Protein AF-A0A969HU29-F1 (afdb_monomer_lite)

Foldseek 3Di:
DPPVVVVVVVVVVVVVVVVVVVVVVVPPPPPPDPPFQWAADPVQREIDTCPLDRVVLCVVQVVCQQFNAWNDYWDDDVNWTWTHGLQWMWTQCCVDPPRDIATDPVLVVVCVVVVHDADFADPVPADVQWDADPVQSEIDGPPVSVVLVVRQNCNHPNDDNHYPPPPDPPPDPDPSVVSVPSSDPDDDD

Structure (mmCIF, N/CA/C/O backbone):
data_AF-A0A969HU29-F1
#
_entry.id   AF-A0A969HU29-F1
#
loop_
_atom_site.group_PDB
_atom_site.id
_atom_site.type_symbol
_atom_site.label_atom_id
_atom_site.label_alt_id
_atom_site.label_comp_id
_atom_site.label_asym_id
_atom_site.label_entity_id
_atom_site.label_seq_id
_atom_site.pdbx_PDB_ins_code
_atom_site.Cartn_x
_atom_site.Cartn_y
_atom_site.Cartn_z
_atom_site.occupancy
_atom_site.B_iso_or_equiv
_atom_site.auth_seq_id
_atom_site.auth_comp_id
_atom_site.auth_asym_id
_atom_site.auth_atom_id
_atom_site.pdbx_PDB_model_num
ATOM 1 N N . MET A 1 1 ? 68.910 29.188 -30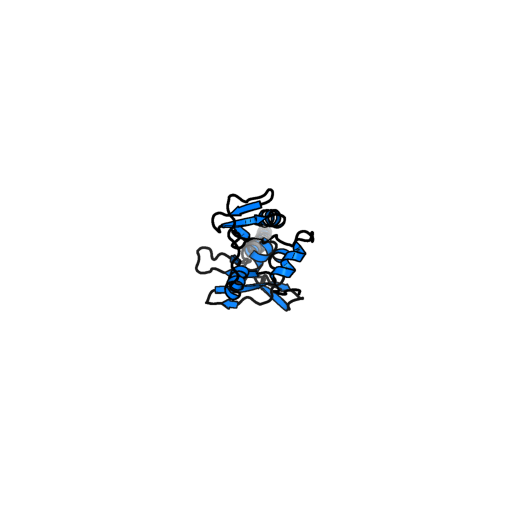.629 1.00 53.78 1 MET A N 1
ATOM 2 C CA . MET A 1 1 ? 67.520 29.557 -31.007 1.00 53.78 1 MET A CA 1
ATOM 3 C C . MET A 1 1 ? 66.578 28.361 -31.270 1.00 53.78 1 MET A C 1
ATOM 5 O O . MET A 1 1 ? 65.402 28.595 -31.505 1.00 53.78 1 MET A O 1
ATOM 9 N N . LYS A 1 2 ? 67.025 27.089 -31.192 1.00 52.81 2 LYS A N 1
ATOM 10 C CA . LYS A 1 2 ? 66.185 25.895 -31.469 1.00 52.81 2 LYS A CA 1
ATOM 11 C C . LYS A 1 2 ? 65.453 25.297 -30.248 1.00 52.81 2 LYS A C 1
ATOM 13 O O . LYS A 1 2 ? 64.395 24.705 -30.422 1.00 52.81 2 LYS A O 1
ATOM 18 N N . GLU A 1 3 ? 65.938 25.496 -29.021 1.00 54.38 3 GLU A N 1
ATOM 19 C CA . GLU A 1 3 ? 65.411 24.777 -27.841 1.00 54.38 3 GLU A CA 1
ATOM 20 C C . GLU A 1 3 ? 64.066 25.294 -27.306 1.00 54.38 3 GLU A C 1
ATOM 22 O O . GLU A 1 3 ? 63.209 24.510 -26.902 1.00 54.38 3 GLU A O 1
ATOM 27 N N . ARG A 1 4 ? 63.805 26.604 -27.397 1.00 53.41 4 ARG A N 1
ATOM 28 C CA . ARG A 1 4 ? 62.539 27.210 -26.935 1.00 53.41 4 ARG A CA 1
ATOM 29 C C . ARG A 1 4 ? 61.311 26.757 -27.744 1.00 53.41 4 ARG A C 1
ATOM 31 O O . ARG A 1 4 ? 60.190 26.821 -27.251 1.00 53.41 4 ARG A O 1
ATOM 38 N N . SER A 1 5 ? 61.521 26.275 -28.972 1.00 56.53 5 SER A N 1
ATOM 39 C CA . SER A 1 5 ? 60.465 25.759 -29.856 1.00 56.53 5 SER A CA 1
ATOM 40 C C . SER A 1 5 ? 60.017 24.345 -29.471 1.00 56.53 5 SER A C 1
ATOM 42 O O . SER A 1 5 ? 58.840 24.022 -29.613 1.00 56.53 5 SER A O 1
ATOM 44 N N . ALA A 1 6 ? 60.929 23.497 -28.988 1.00 55.97 6 ALA A N 1
ATOM 45 C CA . ALA A 1 6 ? 60.614 22.116 -28.617 1.00 55.97 6 ALA A CA 1
ATOM 46 C C . ALA A 1 6 ? 59.816 22.051 -27.304 1.00 55.97 6 ALA A C 1
ATOM 48 O O . ALA A 1 6 ? 58.789 21.378 -27.243 1.00 55.97 6 ALA A O 1
ATOM 49 N N . ALA A 1 7 ? 60.212 22.843 -26.302 1.00 55.81 7 ALA A N 1
ATOM 50 C CA . ALA A 1 7 ? 59.517 22.929 -25.016 1.00 55.81 7 ALA A CA 1
ATOM 51 C C . ALA A 1 7 ? 58.070 23.439 -25.155 1.00 55.81 7 ALA A C 1
ATOM 53 O O . ALA A 1 7 ? 57.152 22.903 -24.539 1.00 55.81 7 ALA A O 1
ATOM 54 N N . ARG A 1 8 ? 57.841 24.417 -26.042 1.00 55.50 8 ARG A N 1
ATOM 55 C CA . ARG A 1 8 ? 56.510 24.984 -26.307 1.00 55.50 8 ARG A CA 1
ATOM 56 C C . ARG A 1 8 ? 55.585 24.002 -27.040 1.00 55.50 8 ARG A C 1
ATOM 58 O O . ARG A 1 8 ? 54.385 24.008 -26.800 1.00 55.50 8 ARG A O 1
ATOM 65 N N . ARG A 1 9 ? 56.135 23.128 -27.892 1.00 55.44 9 ARG A N 1
ATOM 66 C CA . ARG A 1 9 ? 55.380 22.046 -28.554 1.00 55.44 9 ARG A CA 1
ATOM 67 C C . ARG A 1 9 ? 55.003 20.931 -27.574 1.00 55.44 9 ARG A C 1
ATOM 69 O O . ARG A 1 9 ? 53.888 20.426 -27.644 1.00 55.44 9 ARG A O 1
ATOM 76 N N . LEU A 1 10 ? 55.889 20.610 -26.628 1.00 57.19 10 LEU A N 1
ATOM 77 C CA . LEU A 1 10 ? 55.628 19.620 -25.579 1.00 57.19 10 LEU A CA 1
ATOM 78 C C . LEU A 1 10 ? 54.560 20.110 -24.580 1.00 57.19 10 LEU A C 1
ATOM 80 O O . LEU A 1 10 ? 53.644 19.368 -24.242 1.00 57.19 10 LEU A O 1
ATOM 84 N N . GLN A 1 11 ? 54.629 21.382 -24.165 1.00 58.50 11 GLN A N 1
ATOM 85 C CA . GLN A 1 11 ? 53.650 21.990 -23.253 1.00 58.50 11 GLN A CA 1
ATOM 86 C C . GLN A 1 11 ? 52.243 22.089 -23.859 1.00 58.50 11 GLN A C 1
ATOM 88 O O . GLN A 1 11 ? 51.262 21.854 -23.158 1.00 58.50 11 GLN A O 1
ATOM 93 N N . VAL A 1 12 ? 52.127 22.387 -25.159 1.00 60.06 12 VAL A N 1
ATOM 94 C CA . VAL A 1 12 ? 50.825 22.421 -25.850 1.00 60.06 12 VAL A CA 1
ATOM 95 C C . VAL A 1 12 ? 50.228 21.016 -25.977 1.00 60.06 12 VAL A C 1
ATOM 97 O O . VAL A 1 12 ? 49.032 20.853 -25.759 1.00 60.06 12 VAL A O 1
ATOM 100 N N . GLY A 1 13 ? 51.043 19.988 -26.242 1.00 58.28 13 GLY A N 1
ATOM 101 C CA . GLY A 1 13 ? 50.574 18.597 -26.280 1.00 58.28 13 GLY A CA 1
ATOM 102 C C . GLY A 1 13 ? 50.025 18.107 -24.934 1.00 58.28 13 GLY A C 1
ATOM 103 O O . GLY A 1 13 ? 48.984 17.457 -24.892 1.00 58.28 13 GLY A O 1
ATOM 104 N N . ILE A 1 14 ? 50.674 18.485 -23.828 1.00 63.41 14 ILE A N 1
ATOM 105 C CA . ILE A 1 14 ? 50.231 18.148 -22.464 1.00 63.41 14 ILE A CA 1
ATOM 106 C C . ILE A 1 14 ? 48.938 18.895 -22.096 1.00 63.41 14 ILE A C 1
ATOM 108 O O . ILE A 1 14 ? 48.029 18.294 -21.528 1.00 63.41 14 ILE A O 1
ATOM 112 N N . LEU A 1 15 ? 48.804 20.174 -22.467 1.00 62.09 15 LEU A N 1
ATOM 113 C CA . LEU A 1 15 ? 47.582 20.950 -22.212 1.00 62.09 15 LEU A CA 1
ATOM 114 C C . LEU A 1 15 ? 46.376 20.451 -23.021 1.00 62.09 15 LEU A C 1
ATOM 116 O O . LEU A 1 15 ? 45.265 20.451 -22.501 1.00 62.09 15 LEU A O 1
ATOM 120 N N . VAL A 1 16 ? 46.580 19.973 -24.253 1.00 65.88 16 VAL A N 1
ATOM 121 C CA . VAL A 1 16 ? 45.513 19.361 -25.067 1.00 65.88 16 VAL A CA 1
ATOM 122 C C . VAL A 1 16 ? 45.080 18.005 -24.499 1.00 65.88 16 VAL A C 1
ATOM 124 O O . VAL A 1 16 ? 43.886 17.712 -24.476 1.00 65.88 16 VAL A O 1
ATOM 127 N N . LEU A 1 17 ? 46.013 17.205 -23.970 1.00 61.38 17 LEU A N 1
ATOM 128 C CA . LEU A 1 17 ? 45.690 15.943 -23.293 1.00 61.38 17 LEU A CA 1
ATOM 129 C C . LEU A 1 17 ? 44.903 16.163 -21.990 1.00 61.38 17 LEU A C 1
ATOM 131 O O . LEU A 1 17 ? 43.934 15.450 -21.747 1.00 61.38 17 LEU A O 1
ATOM 135 N N . ILE A 1 18 ? 45.264 17.172 -21.189 1.00 64.56 18 ILE A N 1
ATOM 136 C CA . ILE A 1 18 ? 44.546 17.526 -19.949 1.00 64.56 18 ILE A CA 1
ATOM 137 C C . ILE A 1 18 ? 43.173 18.150 -20.255 1.00 64.56 18 ILE A C 1
ATOM 139 O O . ILE A 1 18 ? 42.190 17.846 -19.586 1.00 64.56 18 ILE A O 1
ATOM 143 N N . ALA A 1 19 ? 43.066 18.990 -21.288 1.00 61.66 19 ALA A N 1
ATOM 144 C CA . ALA A 1 19 ? 41.780 19.544 -21.709 1.00 61.66 19 ALA A CA 1
ATOM 145 C C . ALA A 1 19 ? 40.836 18.457 -22.253 1.00 61.66 19 ALA A C 1
ATOM 147 O O . ALA A 1 19 ? 39.641 18.508 -21.982 1.00 61.66 19 ALA A O 1
ATOM 148 N N . GLY A 1 20 ? 41.361 17.450 -22.962 1.00 60.09 20 GLY A N 1
ATOM 149 C CA . GLY A 1 20 ? 40.584 16.310 -23.457 1.00 60.09 20 GLY A CA 1
ATOM 150 C C . GLY A 1 20 ? 40.046 15.397 -22.350 1.00 60.09 20 GLY A C 1
ATOM 151 O O . GLY A 1 20 ? 38.913 14.930 -22.448 1.00 60.09 20 GLY A O 1
ATOM 152 N N . THR A 1 21 ? 40.800 15.185 -21.266 1.00 63.41 21 THR A N 1
ATOM 153 C CA . THR A 1 21 ? 40.332 14.395 -20.112 1.00 63.41 21 THR A CA 1
ATOM 154 C C . THR A 1 21 ? 39.349 15.168 -19.230 1.00 63.41 21 THR A C 1
ATOM 156 O O . THR A 1 21 ? 38.394 14.575 -18.732 1.00 63.41 21 THR A O 1
ATOM 159 N N . LEU A 1 22 ? 39.512 16.490 -19.095 1.00 59.38 22 LEU A N 1
ATOM 160 C CA . LEU A 1 22 ? 38.563 17.351 -18.377 1.00 59.38 22 LEU A CA 1
ATOM 161 C C . LEU A 1 22 ? 37.254 17.580 -19.157 1.00 59.38 22 LEU A C 1
ATOM 163 O O . LEU A 1 22 ? 36.194 17.644 -18.539 1.00 59.38 22 LEU A O 1
ATOM 167 N N . LEU A 1 23 ? 37.288 17.634 -20.498 1.00 57.38 23 LEU A N 1
ATOM 168 C CA . LEU A 1 23 ? 36.068 17.657 -21.322 1.00 57.38 23 LEU A CA 1
ATOM 169 C C . LEU A 1 23 ? 35.371 16.290 -21.366 1.00 57.38 23 LEU A C 1
ATOM 171 O O . LEU A 1 23 ? 34.147 16.231 -21.319 1.00 57.38 23 LEU A O 1
ATOM 175 N N . GLY A 1 24 ? 36.130 15.190 -21.439 1.00 55.19 24 GLY A N 1
ATOM 176 C CA . GLY A 1 24 ? 35.580 13.831 -21.482 1.00 55.19 24 GLY A CA 1
ATOM 177 C C . GLY A 1 24 ? 34.826 13.433 -20.208 1.00 55.19 24 GLY A C 1
ATOM 178 O O . GLY A 1 24 ? 33.847 12.698 -20.287 1.00 55.19 24 GLY A O 1
ATOM 179 N N . TRP A 1 25 ? 35.214 13.978 -19.049 1.00 57.88 25 TRP A N 1
ATOM 180 C CA . TRP A 1 25 ? 34.500 13.783 -17.779 1.00 57.88 25 TRP A CA 1
ATOM 181 C C . TRP A 1 25 ? 33.191 14.592 -17.693 1.00 57.88 25 TRP A C 1
ATOM 183 O O . TRP A 1 25 ? 32.293 14.236 -16.934 1.00 57.88 25 TRP A O 1
ATOM 193 N N . TRP A 1 26 ? 33.038 15.653 -18.493 1.00 60.16 26 TRP A N 1
ATOM 194 C CA . TRP A 1 26 ? 31.813 16.466 -18.536 1.00 60.16 26 TRP A CA 1
ATOM 195 C C . TRP A 1 26 ? 30.772 15.933 -19.539 1.00 60.16 26 TRP A C 1
ATOM 197 O O . TRP A 1 26 ? 29.608 16.324 -19.493 1.00 60.16 26 TRP A O 1
ATOM 207 N N . ILE A 1 27 ? 31.168 15.002 -20.416 1.00 60.53 27 ILE A N 1
ATOM 208 C CA . ILE A 1 27 ? 30.298 14.341 -21.403 1.00 60.53 27 ILE A CA 1
ATOM 209 C C . ILE A 1 27 ? 30.231 12.832 -21.118 1.00 60.53 27 ILE A C 1
ATOM 211 O O . ILE A 1 27 ? 30.168 12.012 -22.030 1.00 60.53 27 ILE A O 1
ATOM 215 N N . ILE A 1 28 ? 30.226 12.432 -19.844 1.00 61.53 28 ILE A N 1
ATOM 216 C CA . ILE A 1 28 ? 29.493 11.220 -19.476 1.00 61.53 28 ILE A CA 1
ATOM 217 C C . ILE A 1 28 ? 28.044 11.689 -19.361 1.00 61.53 28 ILE A C 1
ATOM 219 O O . ILE A 1 28 ? 27.696 12.269 -18.333 1.00 61.53 28 ILE A O 1
ATOM 223 N N . PRO A 1 29 ? 27.178 11.540 -20.379 1.00 61.56 29 PRO A N 1
ATOM 224 C CA . PRO A 1 29 ? 25.757 11.665 -20.128 1.00 61.56 29 PRO A CA 1
ATOM 225 C C . PRO A 1 29 ? 25.417 10.716 -18.982 1.00 61.56 29 PRO A C 1
ATOM 227 O O . PRO A 1 29 ? 25.721 9.525 -19.039 1.00 61.56 29 PRO A O 1
ATOM 230 N N . HIS A 1 30 ? 24.803 11.240 -17.929 1.00 59.66 30 HIS A N 1
ATOM 231 C CA . HIS A 1 30 ? 24.425 10.481 -16.738 1.00 59.66 30 HIS A CA 1
ATOM 232 C C . HIS A 1 30 ? 23.210 9.578 -17.037 1.00 59.66 30 HIS A C 1
ATOM 234 O O . HIS A 1 30 ? 22.344 9.381 -16.197 1.00 59.66 30 HIS A O 1
ATOM 240 N N . TYR A 1 31 ? 23.109 9.060 -18.264 1.00 60.94 31 TYR A N 1
ATOM 241 C CA . TYR A 1 31 ? 22.034 8.186 -18.721 1.00 60.94 31 TYR A CA 1
ATOM 242 C C . TYR A 1 31 ? 22.381 6.701 -18.536 1.00 60.94 31 TYR A C 1
ATOM 244 O O . TYR A 1 31 ? 21.649 5.833 -19.005 1.00 60.94 31 TYR A O 1
ATOM 252 N N . LEU A 1 32 ? 23.487 6.377 -17.860 1.00 54.25 32 LEU A N 1
ATOM 253 C CA . LEU A 1 32 ? 23.864 4.996 -17.576 1.00 54.25 32 LEU A CA 1
ATOM 254 C C . LEU A 1 32 ? 23.133 4.489 -16.332 1.00 54.25 32 LEU A C 1
ATOM 256 O O . LEU A 1 32 ? 23.665 4.501 -15.227 1.00 54.25 32 LEU A O 1
ATOM 260 N N . GLY A 1 33 ? 21.912 4.012 -16.573 1.00 48.50 33 GLY A N 1
ATOM 261 C CA . GLY A 1 33 ? 21.212 3.082 -15.699 1.00 48.50 33 GLY A CA 1
ATOM 262 C C . GLY A 1 33 ? 19.887 3.609 -15.175 1.00 48.50 33 GLY A C 1
ATOM 263 O O . GLY A 1 33 ? 19.785 3.964 -14.007 1.00 48.50 33 GLY A O 1
ATOM 264 N N . ALA A 1 34 ? 18.822 3.486 -15.974 1.00 51.41 34 ALA A N 1
ATOM 265 C CA . ALA A 1 34 ? 17.574 2.997 -15.397 1.00 51.41 34 ALA A CA 1
ATOM 266 C C . ALA A 1 34 ? 17.860 1.563 -14.924 1.00 51.41 34 ALA A C 1
ATOM 268 O O . ALA A 1 34 ? 17.592 0.589 -15.624 1.00 51.41 34 ALA A O 1
ATOM 269 N N . GLN A 1 35 ? 18.552 1.434 -13.791 1.00 52.50 35 GLN A N 1
ATOM 270 C CA . GLN A 1 35 ? 18.633 0.174 -13.084 1.00 52.50 35 GLN A CA 1
ATOM 271 C C . GLN A 1 35 ? 17.182 -0.130 -12.756 1.00 52.50 35 GLN A C 1
ATOM 273 O O . GLN A 1 35 ? 16.570 0.627 -12.005 1.00 52.50 35 GLN A O 1
ATOM 278 N N . ALA A 1 36 ? 16.603 -1.120 -13.442 1.00 59.16 36 ALA A N 1
ATOM 279 C CA . ALA A 1 36 ? 15.234 -1.527 -13.197 1.00 59.16 36 ALA A CA 1
ATOM 280 C C . ALA A 1 36 ? 15.147 -1.792 -11.695 1.00 59.16 36 ALA A C 1
ATOM 282 O O . ALA A 1 36 ? 15.774 -2.724 -11.185 1.00 59.16 36 ALA A O 1
ATOM 283 N N . ASP A 1 37 ? 14.490 -0.884 -10.980 1.00 85.88 37 ASP A N 1
ATOM 284 C CA . ASP A 1 37 ? 14.357 -0.988 -9.544 1.00 85.88 37 ASP A CA 1
ATOM 285 C C . ASP A 1 37 ? 13.317 -2.085 -9.348 1.00 85.88 37 ASP A C 1
ATOM 287 O O . ASP A 1 37 ? 12.124 -1.877 -9.577 1.00 85.88 37 ASP A O 1
ATOM 291 N N . VAL A 1 38 ? 13.817 -3.295 -9.096 1.00 91.06 38 VAL A N 1
ATOM 292 C CA . VAL A 1 38 ? 13.051 -4.533 -8.995 1.00 91.06 38 VAL A CA 1
ATOM 293 C C . VAL A 1 38 ? 13.322 -5.131 -7.626 1.00 91.06 38 VAL A C 1
ATOM 295 O O . VAL A 1 38 ? 14.473 -5.298 -7.219 1.00 91.06 38 VAL A O 1
ATOM 298 N N . HIS A 1 39 ? 12.258 -5.491 -6.922 1.00 94.94 39 HIS A N 1
ATOM 299 C CA . HIS A 1 39 ? 12.325 -6.212 -5.661 1.00 94.94 39 HIS A CA 1
ATOM 300 C C . HIS A 1 39 ? 11.585 -7.542 -5.799 1.00 94.94 39 HIS A C 1
ATOM 302 O O . HIS A 1 39 ? 10.372 -7.557 -5.990 1.00 94.94 39 HIS A O 1
ATOM 308 N N . TYR A 1 40 ? 12.324 -8.652 -5.768 1.00 95.38 40 TYR A N 1
ATOM 309 C CA . TYR A 1 40 ? 11.786 -10.002 -5.939 1.00 95.38 40 TYR A CA 1
ATOM 310 C C . TYR A 1 40 ? 11.492 -10.652 -4.586 1.00 95.38 40 TYR A C 1
ATOM 312 O O . TYR A 1 40 ? 12.364 -10.682 -3.718 1.00 95.38 40 TYR A O 1
ATOM 320 N N . HIS A 1 41 ? 10.305 -11.238 -4.445 1.00 95.38 41 HIS A N 1
ATOM 321 C CA . H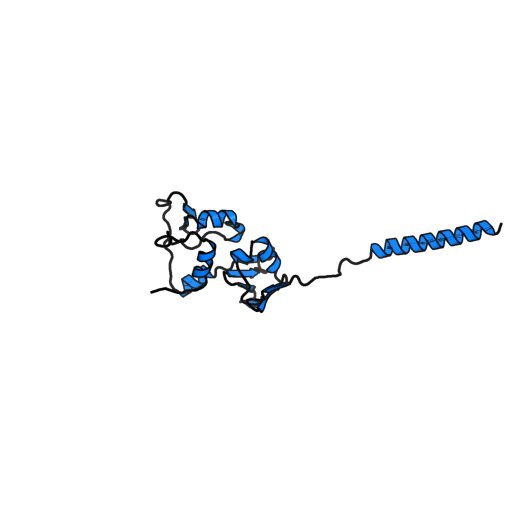IS A 1 41 ? 9.918 -12.031 -3.283 1.00 95.38 41 HIS A CA 1
ATOM 322 C C . HIS A 1 41 ? 9.940 -13.516 -3.632 1.00 95.38 41 HIS A C 1
ATOM 324 O O . HIS A 1 41 ? 9.150 -14.001 -4.440 1.00 95.38 41 HIS A O 1
ATOM 330 N N . GLN A 1 42 ? 10.842 -14.259 -2.987 1.00 94.00 42 GLN A N 1
ATOM 331 C CA . GLN A 1 42 ? 11.004 -15.690 -3.251 1.00 94.00 42 GLN A CA 1
ATOM 332 C C . GLN A 1 42 ? 9.780 -16.516 -2.842 1.00 94.00 42 GLN A C 1
ATOM 334 O O . GLN A 1 42 ? 9.473 -17.493 -3.514 1.00 94.00 42 GLN A O 1
ATOM 339 N N . GLU A 1 43 ? 9.088 -16.121 -1.770 1.00 91.94 43 GLU A N 1
ATOM 340 C CA . GLU A 1 43 ? 7.933 -16.849 -1.231 1.00 91.94 43 GLU A CA 1
ATOM 341 C C . GLU A 1 43 ? 6.767 -16.911 -2.223 1.00 91.94 43 GLU A C 1
ATOM 343 O O . GLU A 1 43 ? 6.145 -17.958 -2.387 1.00 91.94 43 GLU A O 1
ATOM 348 N N . THR A 1 44 ? 6.492 -15.804 -2.913 1.00 95.75 44 THR A N 1
ATOM 349 C CA . THR A 1 44 ? 5.366 -15.700 -3.847 1.00 95.75 44 THR A CA 1
ATOM 350 C C . THR A 1 44 ? 5.786 -15.846 -5.308 1.00 95.75 44 THR A C 1
ATOM 352 O O . THR A 1 44 ? 4.937 -16.014 -6.176 1.00 95.75 44 THR A O 1
ATOM 355 N N . GLY A 1 45 ? 7.088 -15.772 -5.604 1.00 95.44 45 GLY A N 1
ATOM 356 C CA . GLY A 1 45 ? 7.611 -15.786 -6.971 1.00 95.44 45 GLY A CA 1
ATOM 357 C C . GLY A 1 45 ? 7.316 -14.509 -7.764 1.00 95.44 45 GLY A C 1
ATOM 358 O O . GLY A 1 45 ? 7.548 -14.461 -8.973 1.00 95.44 45 GLY A O 1
ATOM 359 N N . HIS A 1 46 ? 6.802 -13.472 -7.101 1.00 97.50 46 HIS A N 1
ATOM 360 C CA . HIS A 1 46 ? 6.453 -12.198 -7.713 1.00 97.50 46 HIS A CA 1
ATOM 361 C C . HIS A 1 46 ? 7.470 -11.114 -7.379 1.00 97.50 46 HIS A C 1
ATOM 363 O O . HIS A 1 46 ? 8.325 -11.250 -6.504 1.00 97.50 46 HIS A O 1
ATOM 369 N N . TYR A 1 47 ? 7.383 -10.013 -8.114 1.00 96.38 47 TYR A N 1
ATOM 370 C CA . TYR A 1 47 ? 8.280 -8.884 -7.968 1.00 96.38 47 TYR A CA 1
ATOM 371 C C . TYR A 1 47 ? 7.513 -7.568 -7.993 1.00 96.38 47 TYR A C 1
ATOM 373 O O . TYR A 1 47 ? 6.436 -7.460 -8.578 1.00 96.38 47 TYR A O 1
ATOM 381 N N . ILE A 1 48 ? 8.102 -6.558 -7.370 1.00 97.50 48 ILE A N 1
ATOM 382 C CA . ILE A 1 48 ? 7.635 -5.177 -7.389 1.00 97.50 48 ILE A CA 1
ATOM 383 C C . ILE A 1 48 ? 8.620 -4.392 -8.250 1.00 97.50 48 ILE A C 1
ATOM 385 O O . ILE A 1 48 ? 9.828 -4.488 -8.028 1.00 97.50 48 ILE A O 1
ATOM 389 N N . THR A 1 49 ? 8.128 -3.627 -9.222 1.00 96.00 49 THR A N 1
ATOM 390 C CA . THR A 1 49 ? 8.956 -2.695 -10.002 1.00 96.00 49 THR A CA 1
ATOM 391 C C . THR A 1 49 ? 8.555 -1.259 -9.726 1.00 96.00 49 THR A C 1
ATOM 393 O O . THR A 1 49 ? 7.492 -0.977 -9.162 1.00 96.00 49 THR A O 1
ATOM 396 N N . ASN A 1 50 ? 9.408 -0.327 -10.137 1.00 94.12 50 ASN A N 1
ATOM 397 C CA . ASN A 1 50 ? 9.079 1.089 -10.088 1.00 94.12 50 ASN A CA 1
ATOM 398 C C . ASN A 1 50 ? 8.460 1.637 -11.386 1.00 94.12 50 ASN A C 1
ATOM 400 O O . ASN A 1 50 ? 8.347 2.851 -11.513 1.00 94.12 50 ASN A O 1
ATOM 404 N N . ASP A 1 51 ? 8.017 0.781 -12.319 1.00 92.06 51 ASP A N 1
ATOM 405 C CA . ASP A 1 51 ? 7.436 1.213 -13.608 1.00 92.06 51 ASP A CA 1
ATOM 406 C C . ASP A 1 51 ? 6.214 2.128 -13.421 1.00 92.06 51 ASP A C 1
ATOM 408 O O . ASP A 1 51 ? 6.000 3.062 -14.191 1.00 92.06 51 ASP A O 1
ATOM 412 N N . PHE A 1 52 ? 5.445 1.886 -12.355 1.00 92.44 52 PHE A N 1
ATOM 413 C CA . PHE A 1 52 ? 4.291 2.694 -11.957 1.00 92.44 52 PHE A CA 1
ATOM 414 C C . PHE A 1 52 ? 4.502 3.454 -10.641 1.00 92.44 52 PHE A C 1
ATOM 416 O O . PHE A 1 52 ? 3.566 4.067 -10.156 1.00 92.44 52 PHE A O 1
ATOM 423 N N . GLY A 1 53 ? 5.695 3.413 -10.035 1.00 92.81 53 GLY A N 1
ATOM 424 C CA . GLY A 1 53 ? 5.951 4.009 -8.713 1.00 92.81 53 GLY A CA 1
ATOM 425 C C . GLY A 1 53 ? 5.664 3.096 -7.508 1.00 92.81 53 GLY A C 1
ATOM 426 O O . GLY A 1 53 ? 5.849 3.515 -6.364 1.00 92.81 53 GLY A O 1
ATOM 427 N N . PHE A 1 54 ? 5.232 1.848 -7.731 1.00 95.88 54 PHE A N 1
ATOM 428 C CA . PHE A 1 54 ? 4.850 0.924 -6.653 1.00 95.88 54 PHE A CA 1
ATOM 429 C C . PHE A 1 54 ? 6.010 0.541 -5.740 1.00 95.88 54 PHE A C 1
ATOM 431 O O . PHE A 1 54 ? 5.838 0.540 -4.524 1.00 95.88 54 PHE A O 1
ATOM 438 N N . LEU A 1 55 ? 7.196 0.262 -6.287 1.00 95.94 55 LEU A N 1
ATOM 439 C CA . LEU A 1 55 ? 8.345 -0.086 -5.454 1.00 95.94 55 LEU A CA 1
ATOM 440 C C . LEU A 1 55 ? 8.788 1.073 -4.553 1.00 95.94 55 LEU A C 1
ATOM 442 O O . LEU A 1 55 ? 9.076 0.854 -3.375 1.00 95.94 55 LEU A O 1
ATOM 446 N N . ALA A 1 56 ? 8.809 2.304 -5.072 1.00 93.69 56 ALA A N 1
ATOM 447 C CA . ALA A 1 56 ? 9.108 3.482 -4.264 1.00 93.69 56 ALA A CA 1
ATOM 448 C C . ALA A 1 56 ? 8.071 3.669 -3.146 1.00 93.69 56 ALA A C 1
ATOM 450 O O . ALA A 1 56 ? 8.451 3.835 -1.986 1.00 93.69 56 ALA A O 1
ATOM 451 N N . TYR A 1 57 ? 6.777 3.561 -3.473 1.00 92.94 57 TYR A N 1
ATOM 452 C CA . TYR A 1 57 ? 5.700 3.653 -2.487 1.00 92.94 57 TYR A CA 1
ATOM 453 C C . TYR A 1 57 ? 5.832 2.581 -1.401 1.00 92.94 57 TYR A C 1
ATOM 455 O O . TYR A 1 57 ? 5.816 2.899 -0.213 1.00 92.94 57 TYR A O 1
ATOM 463 N N . TRP A 1 58 ? 6.009 1.320 -1.799 1.00 93.69 58 TRP A N 1
ATOM 464 C CA . TRP A 1 58 ? 6.134 0.185 -0.887 1.00 93.69 58 TRP A CA 1
ATOM 465 C C . TRP A 1 58 ? 7.315 0.370 0.076 1.00 93.69 58 TRP A C 1
ATOM 467 O O . TRP A 1 58 ? 7.162 0.196 1.283 1.00 93.69 58 TRP A O 1
ATOM 477 N N . ARG A 1 59 ? 8.476 0.823 -0.419 1.00 93.19 59 ARG A N 1
ATOM 478 C CA . ARG A 1 59 ? 9.650 1.101 0.430 1.00 93.19 59 ARG A CA 1
ATOM 479 C C . ARG A 1 59 ? 9.430 2.271 1.386 1.00 93.19 59 ARG A C 1
ATOM 481 O O . ARG A 1 59 ? 9.897 2.218 2.519 1.00 93.19 59 ARG A O 1
ATOM 488 N N . GLN A 1 60 ? 8.742 3.320 0.941 1.00 90.00 60 GLN A N 1
ATOM 489 C CA . GLN A 1 60 ? 8.501 4.518 1.747 1.00 90.00 60 GLN A CA 1
ATOM 490 C C . GLN A 1 60 ? 7.484 4.286 2.880 1.00 90.00 60 GLN A C 1
ATOM 492 O O . GLN A 1 60 ? 7.550 4.970 3.899 1.00 90.00 60 GLN A O 1
ATOM 497 N N . HIS A 1 61 ? 6.570 3.322 2.726 1.00 83.94 61 HIS A N 1
ATOM 498 C CA . HIS A 1 61 ? 5.424 3.120 3.623 1.00 83.94 61 HIS A CA 1
ATOM 499 C C . HIS A 1 61 ? 5.465 1.789 4.396 1.00 83.94 61 HIS A C 1
ATOM 501 O O . HIS A 1 61 ? 4.418 1.197 4.671 1.00 83.94 61 HIS A O 1
ATOM 507 N N . ASN A 1 62 ? 6.664 1.309 4.754 1.00 85.69 62 ASN A N 1
ATOM 508 C CA . ASN A 1 62 ? 6.862 0.046 5.486 1.00 85.69 62 ASN A CA 1
ATOM 509 C C . ASN A 1 62 ? 6.125 -1.141 4.833 1.00 85.69 62 ASN A C 1
ATOM 511 O O . ASN A 1 62 ? 5.463 -1.926 5.513 1.00 85.69 62 ASN A O 1
ATOM 515 N N . GLY A 1 63 ? 6.201 -1.240 3.503 1.00 88.56 63 GLY A N 1
ATOM 516 C CA . GLY A 1 63 ? 5.393 -2.149 2.690 1.00 88.56 63 GLY A CA 1
ATOM 517 C C . GLY A 1 63 ? 5.493 -3.618 3.092 1.00 88.56 63 GLY A C 1
ATOM 518 O O . GLY A 1 63 ? 4.497 -4.328 3.016 1.00 88.56 63 GLY A O 1
ATOM 519 N N . GLU A 1 64 ? 6.640 -4.068 3.601 1.00 89.31 64 GLU A N 1
ATOM 520 C CA . GLU A 1 64 ? 6.805 -5.433 4.117 1.00 89.31 64 GLU A CA 1
ATOM 521 C C . GLU A 1 64 ? 5.827 -5.727 5.263 1.00 89.31 64 GLU A C 1
ATOM 523 O O . GLU A 1 64 ? 5.215 -6.789 5.314 1.00 89.31 64 GLU A O 1
ATOM 528 N N . GLN A 1 65 ? 5.645 -4.772 6.179 1.00 82.75 65 GLN A N 1
ATOM 529 C CA . GLN A 1 65 ? 4.749 -4.934 7.322 1.00 82.75 65 GLN A CA 1
ATOM 530 C C . GLN A 1 65 ? 3.301 -4.559 6.997 1.00 82.75 65 GLN A C 1
ATOM 532 O O . GLN A 1 65 ? 2.388 -5.148 7.571 1.00 82.75 65 GLN A O 1
ATOM 537 N N . SER A 1 66 ? 3.084 -3.562 6.134 1.00 78.12 66 SER A N 1
ATOM 538 C CA . SER A 1 66 ? 1.751 -3.009 5.862 1.00 78.12 66 SER A CA 1
ATOM 539 C C . SER A 1 66 ? 1.021 -3.712 4.715 1.00 78.12 66 SER A C 1
ATOM 541 O O . SER A 1 66 ? -0.187 -3.913 4.800 1.00 78.12 66 SER A O 1
ATOM 543 N N . LEU A 1 67 ? 1.738 -4.113 3.662 1.00 88.69 67 LEU A N 1
ATOM 544 C CA . LEU A 1 67 ? 1.187 -4.750 2.459 1.00 88.69 67 LEU A CA 1
ATOM 545 C C . LEU A 1 67 ? 1.597 -6.219 2.323 1.00 88.69 67 LEU A C 1
ATOM 547 O O . LEU A 1 67 ? 0.845 -7.008 1.750 1.00 88.69 67 LEU A O 1
ATOM 551 N N . GLY A 1 68 ? 2.756 -6.588 2.868 1.00 91.69 68 GLY A N 1
ATOM 552 C CA . GLY A 1 68 ? 3.351 -7.908 2.705 1.00 91.69 68 GLY A CA 1
ATOM 553 C C . GLY A 1 68 ? 3.958 -8.109 1.317 1.00 91.69 68 GLY A C 1
ATOM 554 O O . GLY A 1 68 ? 4.228 -7.155 0.576 1.00 91.69 68 GLY A O 1
ATOM 555 N N . ALA A 1 69 ? 4.170 -9.377 0.967 1.00 95.56 69 ALA A N 1
ATOM 556 C CA . ALA A 1 69 ? 4.720 -9.760 -0.326 1.00 95.56 69 ALA A CA 1
ATOM 557 C C . ALA A 1 69 ? 3.707 -9.518 -1.470 1.00 95.56 69 ALA A C 1
ATOM 559 O O . ALA A 1 69 ? 2.495 -9.659 -1.269 1.00 95.56 69 ALA A O 1
ATOM 560 N N . PRO A 1 70 ? 4.169 -9.195 -2.693 1.00 97.62 70 PRO A N 1
ATOM 561 C CA . PRO A 1 70 ? 3.318 -9.143 -3.873 1.00 97.62 70 PRO A CA 1
ATOM 562 C C . PRO A 1 70 ? 2.768 -10.538 -4.178 1.00 97.62 70 PRO A C 1
ATOM 564 O O . PRO A 1 70 ? 3.511 -11.518 -4.159 1.00 97.62 70 PRO A O 1
ATOM 567 N N . VAL A 1 71 ? 1.480 -10.630 -4.500 1.00 97.06 71 VAL A N 1
ATOM 568 C CA . VAL A 1 71 ? 0.821 -11.881 -4.932 1.00 97.06 71 VAL A CA 1
ATOM 569 C C . VAL A 1 71 ? 0.472 -11.872 -6.420 1.00 97.06 71 VAL A C 1
ATOM 571 O O . VAL A 1 71 ? -0.002 -12.866 -6.958 1.00 97.06 71 VAL A O 1
ATOM 574 N N . THR A 1 72 ? 0.724 -10.752 -7.098 1.00 97.50 72 THR A N 1
ATOM 575 C CA . THR A 1 72 ? 0.664 -10.623 -8.555 1.00 97.50 72 THR A CA 1
ATOM 576 C C . THR A 1 72 ? 1.858 -9.811 -9.053 1.00 97.50 72 THR A C 1
ATOM 578 O O . THR A 1 72 ? 2.509 -9.106 -8.281 1.00 97.50 72 THR A O 1
ATOM 581 N N . GLY A 1 73 ? 2.127 -9.843 -10.361 1.00 96.38 73 GLY A N 1
ATOM 582 C CA . GLY A 1 73 ? 2.821 -8.728 -11.018 1.00 96.38 73 GLY A CA 1
ATOM 583 C C . GLY A 1 73 ? 1.900 -7.505 -11.142 1.00 96.38 73 GLY A C 1
ATOM 584 O O . GLY A 1 73 ? 0.698 -7.612 -10.885 1.00 96.38 73 GLY A O 1
ATOM 585 N N . ALA A 1 74 ? 2.441 -6.354 -11.544 1.00 96.62 74 ALA A N 1
ATOM 586 C CA . ALA A 1 74 ? 1.620 -5.197 -11.900 1.00 96.62 74 ALA A CA 1
ATOM 587 C C . ALA A 1 74 ? 0.905 -5.425 -13.246 1.00 96.62 74 ALA A C 1
ATOM 589 O O . ALA A 1 74 ? 1.520 -5.895 -14.205 1.00 96.62 74 ALA A O 1
ATOM 590 N N . PHE A 1 75 ? -0.384 -5.087 -13.330 1.00 96.56 75 PHE A N 1
ATOM 591 C CA . PHE A 1 75 ? -1.192 -5.200 -14.550 1.00 96.56 75 PHE A CA 1
ATOM 592 C C . PHE A 1 75 ? -2.238 -4.082 -14.638 1.00 96.56 75 PHE A C 1
ATOM 594 O O . PHE A 1 75 ? -2.413 -3.311 -13.701 1.00 96.56 75 PHE A O 1
ATOM 601 N N . LEU A 1 76 ? -2.915 -3.958 -15.783 1.00 96.00 76 LEU A N 1
ATOM 602 C CA . LEU A 1 76 ? -3.979 -2.971 -15.973 1.00 96.00 76 LEU A CA 1
ATOM 603 C C . LEU A 1 76 ? -5.343 -3.562 -15.612 1.00 96.00 76 LEU A C 1
ATOM 605 O O . LEU A 1 76 ? -5.779 -4.535 -16.224 1.00 96.00 76 LEU A O 1
ATOM 609 N N . GLU A 1 77 ? -6.054 -2.907 -14.702 1.00 92.50 77 GLU A N 1
ATOM 610 C CA . GLU A 1 77 ? -7.447 -3.182 -14.359 1.00 92.50 77 GLU A CA 1
ATOM 611 C C . GLU A 1 77 ? -8.275 -1.933 -14.673 1.00 92.50 77 GLU A C 1
ATOM 613 O O . GLU A 1 77 ? -7.992 -0.844 -14.182 1.00 92.50 77 GLU A O 1
ATOM 618 N N . ASN A 1 78 ? -9.253 -2.042 -15.579 1.00 90.25 78 ASN A N 1
ATOM 619 C CA . ASN A 1 78 ? -10.054 -0.899 -16.054 1.00 90.25 78 ASN A CA 1
ATOM 620 C C . ASN A 1 78 ? -9.215 0.304 -16.557 1.00 90.25 78 ASN A C 1
ATOM 622 O O . ASN A 1 78 ? -9.619 1.465 -16.457 1.00 90.25 78 ASN A O 1
ATOM 626 N N . GLY A 1 79 ? -8.031 0.023 -17.114 1.00 90.31 79 GLY A N 1
ATOM 627 C CA . GLY A 1 79 ? -7.085 1.036 -17.595 1.00 90.31 79 GLY A CA 1
ATOM 628 C C . GLY A 1 79 ? -6.273 1.731 -16.495 1.00 90.31 79 GLY A C 1
ATOM 629 O O . GLY A 1 79 ? -5.589 2.709 -16.785 1.00 90.31 79 GLY A O 1
ATOM 630 N N . MET A 1 80 ? -6.340 1.243 -15.256 1.00 93.19 80 MET A N 1
ATOM 631 C CA . MET A 1 80 ? -5.538 1.693 -14.124 1.00 93.19 80 MET A CA 1
ATOM 632 C C . MET A 1 80 ? -4.480 0.632 -13.799 1.00 93.19 80 MET A C 1
ATOM 634 O O . MET A 1 80 ? -4.834 -0.540 -13.668 1.00 93.19 80 MET A O 1
ATOM 638 N N . PRO A 1 81 ? -3.189 0.986 -13.691 1.00 96.38 81 PRO A N 1
ATOM 639 C CA . PRO A 1 81 ? -2.192 0.056 -13.186 1.00 96.38 81 PRO A CA 1
ATOM 640 C C . PRO A 1 81 ? -2.494 -0.309 -11.736 1.00 96.38 81 PRO A C 1
ATOM 642 O O . PRO A 1 81 ? -2.690 0.576 -10.899 1.00 96.38 81 PRO A O 1
ATOM 645 N N . VAL A 1 82 ? -2.507 -1.608 -11.457 1.00 96.88 82 VAL A N 1
ATOM 646 C CA . VAL A 1 82 ? -2.738 -2.179 -10.134 1.00 96.88 82 VAL A CA 1
ATOM 647 C C . VAL A 1 82 ? -1.744 -3.298 -9.848 1.00 96.88 82 VAL A C 1
ATOM 649 O O . VAL A 1 82 ? -1.272 -3.982 -10.759 1.00 96.88 82 VAL A O 1
ATOM 652 N N . GLN A 1 83 ? -1.435 -3.506 -8.572 1.00 97.88 83 GLN A N 1
ATOM 653 C CA . GLN A 1 83 ? -0.724 -4.694 -8.102 1.00 97.88 83 GLN A CA 1
ATOM 654 C C . GLN A 1 83 ? -1.305 -5.144 -6.763 1.00 97.88 83 GLN A C 1
ATOM 656 O O . GLN A 1 83 ? -1.520 -4.324 -5.869 1.00 97.88 83 GLN A O 1
ATOM 661 N N . TYR A 1 84 ? -1.551 -6.446 -6.632 1.00 96.19 84 TYR A N 1
ATOM 662 C CA . TYR A 1 84 ? -2.054 -7.045 -5.404 1.00 96.19 84 TYR A CA 1
ATOM 663 C C . TYR A 1 84 ? -0.901 -7.575 -4.549 1.00 96.19 84 TYR A C 1
ATOM 665 O O . TYR A 1 84 ? 0.074 -8.151 -5.043 1.00 96.19 84 TYR A O 1
ATOM 673 N N . PHE A 1 85 ? -1.060 -7.406 -3.245 1.00 95.56 85 PHE A N 1
ATOM 674 C CA . PHE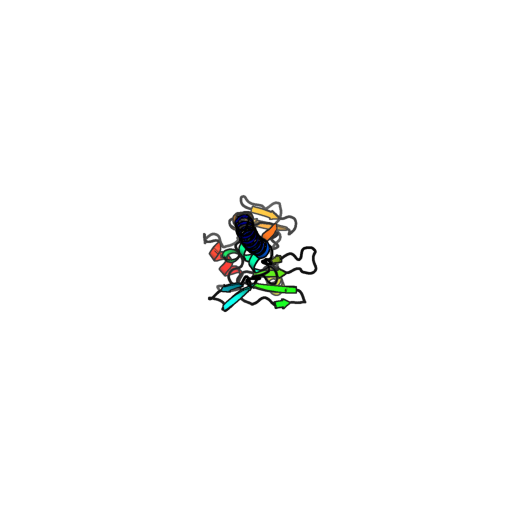 A 1 85 ? -0.173 -7.854 -2.181 1.00 95.56 85 PHE A CA 1
ATOM 675 C C . PHE A 1 85 ? -0.968 -8.713 -1.195 1.00 95.56 85 PHE A C 1
ATOM 677 O O . PHE A 1 85 ? -2.197 -8.754 -1.248 1.00 95.56 85 PHE A O 1
ATOM 684 N N . GLN A 1 86 ? -0.278 -9.391 -0.282 1.00 90.31 86 GLN A N 1
ATOM 685 C CA . GLN A 1 86 ? -0.912 -10.239 0.733 1.00 90.31 86 GLN A CA 1
ATOM 686 C C . GLN A 1 86 ? -1.986 -9.502 1.553 1.00 90.31 86 GLN A C 1
ATOM 688 O O . GLN A 1 86 ? -3.001 -10.103 1.896 1.00 90.31 86 GLN A O 1
ATOM 693 N N . TYR A 1 87 ? -1.780 -8.213 1.850 1.00 85.25 87 TYR A N 1
ATOM 694 C CA . TYR A 1 87 ? -2.650 -7.432 2.739 1.00 85.25 87 TYR A CA 1
ATOM 695 C C . TYR A 1 87 ? -3.273 -6.193 2.079 1.00 85.25 87 TYR A C 1
ATOM 697 O O . TYR A 1 87 ? -3.875 -5.369 2.767 1.00 85.25 87 TYR A O 1
ATOM 705 N N . GLY A 1 88 ? -3.160 -6.033 0.757 1.00 89.62 88 GLY A N 1
ATOM 706 C CA . GLY A 1 88 ? -3.743 -4.877 0.075 1.00 89.62 88 GLY A CA 1
ATOM 707 C C . GLY A 1 88 ? -3.492 -4.817 -1.427 1.00 89.62 88 GLY A C 1
ATOM 708 O O . GLY A 1 88 ? -2.930 -5.729 -2.028 1.00 89.62 88 GLY A O 1
ATOM 709 N N . ARG A 1 89 ? -3.919 -3.713 -2.040 1.00 94.44 89 ARG A N 1
ATOM 710 C CA . ARG A 1 89 ? -3.721 -3.402 -3.462 1.00 94.44 89 ARG A CA 1
ATOM 711 C C . ARG A 1 89 ? -3.122 -2.010 -3.584 1.00 94.44 89 ARG A C 1
ATOM 713 O O . ARG A 1 89 ? -3.576 -1.106 -2.889 1.00 94.44 89 ARG A O 1
ATOM 720 N N . LEU A 1 90 ? -2.138 -1.839 -4.461 1.00 95.31 90 LEU A N 1
ATOM 721 C CA . LEU A 1 90 ? -1.691 -0.516 -4.896 1.00 95.31 90 LEU A CA 1
ATOM 722 C C . LEU A 1 90 ? -2.330 -0.163 -6.233 1.00 95.31 90 LEU A C 1
ATOM 724 O O . LEU A 1 90 ? -2.431 -1.013 -7.116 1.00 95.31 90 LEU A O 1
ATOM 728 N N . GLU A 1 91 ? -2.727 1.098 -6.365 1.00 95.06 91 GLU A N 1
ATOM 729 C CA . GLU A 1 91 ? -3.388 1.667 -7.536 1.00 95.06 91 GLU A CA 1
ATOM 730 C C . GLU A 1 91 ? -2.634 2.917 -7.988 1.00 95.06 91 GLU A C 1
ATOM 732 O O . GLU A 1 91 ? -2.363 3.812 -7.185 1.00 95.06 91 GLU A O 1
ATOM 737 N N . ALA A 1 92 ? -2.281 2.990 -9.272 1.00 93.69 92 ALA A N 1
ATOM 738 C CA . ALA A 1 92 ? -1.666 4.177 -9.857 1.00 93.69 92 ALA A CA 1
ATOM 739 C C . ALA A 1 92 ? -2.728 5.031 -10.550 1.00 93.69 92 ALA A C 1
ATOM 741 O O . ALA A 1 92 ? -3.149 4.745 -11.675 1.00 93.69 92 ALA A O 1
ATOM 742 N N . HIS A 1 93 ? -3.137 6.125 -9.909 1.00 88.69 93 HIS A N 1
ATOM 743 C CA . HIS A 1 93 ? -4.172 7.017 -10.428 1.00 88.69 93 HIS A CA 1
ATOM 744 C C . HIS A 1 93 ? -3.602 7.987 -11.468 1.00 88.69 93 HIS A C 1
ATOM 746 O O . HIS A 1 93 ? -3.615 9.202 -11.294 1.00 88.69 93 HIS A O 1
ATOM 752 N N . THR A 1 94 ? -3.129 7.450 -12.591 1.00 87.38 94 THR A N 1
ATOM 753 C CA . THR A 1 94 ? -2.480 8.197 -13.688 1.00 87.38 94 THR A CA 1
ATOM 754 C C . THR A 1 94 ? -3.353 9.285 -14.319 1.00 87.38 94 THR A C 1
ATOM 756 O O . THR A 1 94 ? -2.837 10.181 -14.981 1.00 87.38 94 THR A O 1
ATOM 759 N N . LYS A 1 95 ? -4.676 9.225 -14.115 1.00 86.62 95 LYS A N 1
ATOM 760 C CA . LYS A 1 95 ? -5.643 10.242 -14.561 1.00 86.62 95 LYS A CA 1
ATOM 761 C C . LYS A 1 95 ? -5.741 11.450 -13.622 1.00 86.62 95 LYS A C 1
ATOM 763 O O . LYS A 1 95 ? -6.334 12.452 -14.010 1.00 86.62 95 LYS A O 1
ATOM 768 N N . LEU A 1 96 ? -5.223 11.349 -12.398 1.00 81.00 96 LEU A N 1
ATOM 769 C CA . LEU A 1 96 ? -5.174 12.450 -11.439 1.00 81.00 96 LEU A CA 1
ATOM 770 C C . LEU A 1 96 ? -3.853 13.213 -11.587 1.00 81.00 96 LEU A C 1
ATOM 772 O O . LEU A 1 96 ? -2.831 12.650 -11.986 1.00 81.00 96 LEU A O 1
ATOM 776 N N . GLU A 1 97 ? -3.869 14.502 -11.252 1.00 83.12 97 GLU A N 1
ATOM 777 C CA . GLU A 1 97 ? -2.660 15.327 -11.247 1.00 83.12 97 GLU A CA 1
ATOM 778 C C . GLU A 1 97 ? -1.601 14.728 -10.308 1.00 83.12 97 GLU A C 1
ATOM 780 O O . GLU A 1 97 ? -1.907 14.294 -9.199 1.00 83.12 97 GLU A O 1
ATOM 785 N N . GLY A 1 98 ? -0.353 14.660 -10.777 1.00 79.94 98 GLY A N 1
ATOM 786 C CA . GLY A 1 98 ? 0.751 14.043 -10.036 1.00 79.94 98 GLY A CA 1
ATOM 787 C C . GLY A 1 98 ? 0.771 12.510 -10.050 1.00 79.94 98 GLY A C 1
ATOM 788 O O . GLY A 1 98 ? 1.705 11.940 -9.495 1.00 79.94 98 GLY A O 1
ATOM 789 N N . ALA A 1 99 ? -0.204 11.851 -10.695 1.00 84.56 99 ALA A N 1
ATOM 790 C CA . ALA A 1 99 ? -0.305 10.392 -10.811 1.00 84.56 99 ALA A CA 1
ATOM 791 C C . ALA A 1 99 ? -0.062 9.644 -9.477 1.00 84.56 99 ALA A C 1
ATOM 793 O O . ALA A 1 99 ? 0.822 8.788 -9.401 1.00 84.56 99 ALA A O 1
ATOM 794 N N . PRO A 1 100 ? -0.810 9.977 -8.408 1.00 87.50 100 PRO A N 1
ATOM 795 C CA . PRO A 1 100 ? -0.557 9.445 -7.078 1.00 87.50 100 PRO A CA 1
ATOM 796 C C . PRO A 1 100 ? -0.754 7.928 -7.014 1.00 87.50 100 PRO A C 1
ATOM 798 O O . PRO A 1 100 ? -1.637 7.362 -7.668 1.00 87.50 100 PRO A O 1
ATOM 801 N N . ILE A 1 101 ? 0.050 7.297 -6.158 1.00 90.81 101 ILE A N 1
ATOM 802 C CA . ILE A 1 101 ? -0.114 5.902 -5.751 1.00 90.81 101 ILE A CA 1
ATOM 803 C C . ILE A 1 101 ? -0.974 5.859 -4.497 1.00 90.81 101 ILE A C 1
ATOM 805 O O . ILE A 1 101 ? -0.685 6.555 -3.522 1.00 90.81 101 ILE A O 1
ATOM 809 N N . MET A 1 102 ? -2.028 5.049 -4.531 1.00 85.88 102 MET A N 1
ATOM 810 C CA . MET A 1 102 ? -2.981 4.910 -3.433 1.00 85.88 102 MET A CA 1
ATOM 811 C C . MET A 1 102 ? -3.187 3.443 -3.061 1.00 85.88 102 MET A C 1
ATOM 813 O O . MET A 1 102 ? -2.968 2.542 -3.874 1.00 85.88 102 MET A O 1
ATOM 817 N N . LEU A 1 103 ? -3.630 3.214 -1.824 1.00 86.44 103 LEU A N 1
ATOM 818 C CA . LEU A 1 103 ? -4.148 1.920 -1.399 1.00 86.44 103 LEU A CA 1
ATOM 819 C C . LEU A 1 103 ? -5.569 1.725 -1.931 1.00 86.44 103 LEU A C 1
ATOM 821 O O . LEU A 1 103 ? -6.451 2.554 -1.701 1.00 86.44 103 LEU A O 1
ATOM 825 N N . GLY A 1 104 ? -5.791 0.592 -2.587 1.00 82.88 104 GLY A N 1
ATOM 826 C CA . GLY A 1 104 ? -7.114 0.149 -2.995 1.00 82.88 104 GLY A CA 1
ATOM 827 C C . GLY A 1 104 ? -7.986 -0.229 -1.801 1.00 82.88 104 GLY A C 1
ATOM 828 O O . GLY A 1 104 ? -7.508 -0.722 -0.775 1.00 82.88 104 GLY A O 1
ATOM 829 N N . ARG A 1 105 ? -9.302 -0.049 -1.940 1.00 81.25 105 ARG A N 1
ATOM 830 C CA . ARG A 1 105 ? -10.290 -0.286 -0.871 1.00 81.25 105 ARG A CA 1
ATOM 831 C C . ARG A 1 105 ? -10.718 -1.756 -0.781 1.00 81.25 105 ARG A C 1
ATOM 833 O O . ARG A 1 105 ? -11.892 -2.045 -0.563 1.00 81.25 105 ARG A O 1
ATOM 840 N N . VAL A 1 106 ? -9.768 -2.686 -0.896 1.00 80.00 106 VAL A N 1
ATOM 841 C CA . VAL A 1 106 ? -10.036 -4.133 -1.032 1.00 80.00 106 VAL A CA 1
ATOM 842 C C . VAL A 1 106 ? -10.894 -4.679 0.120 1.00 80.00 106 VAL A C 1
ATOM 844 O O . VAL A 1 106 ? -11.797 -5.478 -0.103 1.00 80.00 106 VAL A O 1
ATOM 847 N N . GLY A 1 107 ? -10.687 -4.198 1.352 1.00 74.12 107 GLY A N 1
ATOM 848 C CA . GLY A 1 107 ? -11.510 -4.594 2.505 1.00 74.12 107 GLY A CA 1
ATOM 849 C C . GLY A 1 107 ? -12.962 -4.094 2.452 1.00 74.12 107 GLY A C 1
ATOM 850 O O . GLY A 1 107 ? -13.869 -4.780 2.924 1.00 74.12 107 GLY A O 1
ATOM 851 N N . ALA A 1 108 ? -13.207 -2.922 1.858 1.00 70.94 108 ALA A N 1
ATOM 852 C CA . ALA A 1 108 ? -14.563 -2.416 1.647 1.00 70.94 108 ALA A CA 1
ATOM 853 C C . ALA A 1 108 ? -15.255 -3.168 0.504 1.00 70.94 108 ALA A C 1
ATOM 855 O O . ALA A 1 108 ? -16.385 -3.610 0.677 1.00 70.94 108 ALA A O 1
ATOM 856 N N . GLU A 1 109 ? -14.548 -3.390 -0.608 1.00 79.19 109 GLU A N 1
ATOM 857 C CA . GLU A 1 109 ? -15.029 -4.182 -1.750 1.00 79.19 109 GLU A CA 1
ATOM 858 C C . GLU A 1 109 ? -15.424 -5.602 -1.321 1.00 79.19 109 GLU A C 1
ATOM 860 O O . GLU A 1 109 ? -16.487 -6.101 -1.688 1.00 79.19 109 GLU A O 1
ATOM 865 N N . TYR A 1 110 ? -14.604 -6.238 -0.480 1.00 77.81 110 TYR A N 1
ATOM 866 C CA . TYR A 1 110 ? -14.899 -7.562 0.061 1.00 77.81 110 TYR A CA 1
ATOM 867 C C . TYR A 1 110 ? -16.127 -7.559 0.981 1.00 77.81 110 TYR A C 1
ATOM 869 O O . TYR A 1 110 ? -16.987 -8.431 0.869 1.00 77.81 110 TYR A O 1
ATOM 877 N N . ALA A 1 111 ? -16.258 -6.565 1.864 1.00 75.25 111 ALA A N 1
ATOM 878 C CA . ALA A 1 111 ? -17.427 -6.443 2.733 1.00 75.25 111 ALA A CA 1
ATOM 879 C C . ALA A 1 111 ? -18.724 -6.196 1.950 1.00 75.25 111 ALA A C 1
ATOM 881 O O . ALA A 1 111 ? -19.750 -6.797 2.270 1.00 75.25 111 ALA A O 1
ATOM 882 N N . GLU A 1 112 ? -18.673 -5.363 0.907 1.00 77.75 112 GLU A N 1
ATOM 883 C CA . GLU A 1 112 ? -19.788 -5.138 -0.017 1.00 77.75 112 GLU A CA 1
ATOM 884 C C . GLU A 1 112 ? -20.186 -6.440 -0.723 1.00 77.75 112 GLU A C 1
ATOM 886 O O . GLU A 1 112 ? -21.368 -6.784 -0.750 1.00 77.75 112 GLU A O 1
ATOM 891 N N . ALA A 1 113 ? -19.210 -7.217 -1.208 1.00 81.25 113 ALA A N 1
ATOM 892 C CA . ALA A 1 113 ? -19.455 -8.520 -1.830 1.00 81.25 113 ALA A CA 1
ATOM 893 C C . ALA A 1 113 ? -20.088 -9.540 -0.864 1.00 81.25 113 ALA A C 1
ATOM 895 O O . ALA A 1 113 ? -20.882 -10.386 -1.282 1.00 81.25 113 ALA A O 1
ATOM 896 N N . LEU A 1 114 ? -19.763 -9.447 0.428 1.00 85.00 114 LEU A N 1
ATOM 897 C CA . LEU A 1 114 ? -20.333 -10.277 1.490 1.00 85.00 114 LEU A CA 1
ATOM 898 C C . LEU A 1 114 ? -21.636 -9.727 2.088 1.00 85.00 114 LEU A C 1
ATOM 900 O O . LEU A 1 114 ? -22.203 -10.368 2.973 1.00 85.00 114 LEU A O 1
ATOM 904 N N . TRP A 1 115 ? -22.119 -8.564 1.640 1.00 81.81 115 TRP A N 1
ATOM 905 C CA . TRP A 1 115 ? -23.277 -7.872 2.224 1.00 81.81 115 TRP A CA 1
ATOM 906 C C . TRP A 1 115 ? -23.115 -7.563 3.722 1.00 81.81 115 TRP A C 1
ATOM 908 O O . TRP A 1 115 ? -24.091 -7.490 4.472 1.00 81.81 115 TRP A O 1
ATOM 918 N N . VAL A 1 116 ? -21.874 -7.362 4.171 1.00 78.19 116 VAL A N 1
ATOM 919 C CA . VAL A 1 116 ? -21.552 -7.017 5.556 1.00 78.19 116 VAL A CA 1
ATOM 920 C C . VAL A 1 116 ? -21.541 -5.502 5.709 1.00 78.19 116 VAL A C 1
ATOM 922 O O . VAL A 1 116 ? -20.761 -4.800 5.069 1.00 78.19 116 VAL A O 1
ATOM 925 N N . GLN A 1 117 ? -22.375 -4.992 6.616 1.00 66.94 117 GLN A N 1
ATOM 926 C CA . GLN A 1 117 ? -22.333 -3.595 7.043 1.00 66.94 117 GLN A CA 1
ATOM 927 C C . GLN A 1 117 ? -21.738 -3.490 8.442 1.00 66.94 117 GLN A C 1
ATOM 929 O O . GLN A 1 117 ? -22.216 -4.108 9.394 1.00 66.94 117 GLN A O 1
ATOM 934 N N . PHE A 1 118 ? -20.708 -2.663 8.583 1.00 65.88 118 PHE A N 1
ATOM 935 C CA . PHE A 1 118 ? -20.145 -2.350 9.887 1.00 65.88 118 PHE A CA 1
ATOM 936 C C . PHE A 1 118 ? -20.976 -1.249 10.540 1.00 65.88 118 PHE A C 1
ATOM 938 O O . PHE A 1 118 ? -21.266 -0.223 9.926 1.00 65.88 118 PHE A O 1
ATOM 945 N N . ALA A 1 119 ? -21.364 -1.458 11.797 1.00 63.88 119 ALA A N 1
ATOM 946 C CA . ALA A 1 119 ? -22.136 -0.470 12.537 1.00 63.88 119 ALA A CA 1
ATOM 947 C C . ALA A 1 119 ? -21.388 0.874 12.601 1.00 63.88 119 ALA A C 1
ATOM 949 O O . ALA A 1 119 ? -20.195 0.920 12.918 1.00 63.88 119 ALA A O 1
ATOM 950 N N . HIS A 1 120 ? -22.106 1.963 12.330 1.00 61.38 120 HIS A N 1
ATOM 951 C CA . HIS A 1 120 ? -21.593 3.312 12.538 1.00 61.38 120 HIS A CA 1
ATOM 952 C C . HIS A 1 120 ? -21.489 3.567 14.048 1.00 61.38 120 HIS A C 1
ATOM 954 O O . HIS A 1 120 ? -22.408 3.251 14.811 1.00 61.38 120 HIS A O 1
ATOM 960 N N . GLY A 1 121 ? -20.353 4.105 14.485 1.00 61.12 121 GLY A N 1
ATOM 961 C CA . GLY A 1 121 ? -20.163 4.583 15.846 1.00 61.12 121 GLY A CA 1
ATOM 962 C C . GLY A 1 121 ? -21.031 5.813 16.106 1.00 61.12 121 GLY A C 1
ATOM 963 O O . GLY A 1 121 ? -21.327 6.591 15.201 1.00 61.12 121 GLY A O 1
ATOM 964 N N . ARG A 1 122 ? -21.451 6.002 17.357 1.00 59.09 122 ARG A N 1
ATOM 965 C CA . ARG A 1 122 ? -22.055 7.262 17.804 1.00 59.09 122 ARG A CA 1
ATOM 966 C C . ARG A 1 122 ? -20.984 8.061 18.533 1.00 59.09 122 ARG A C 1
ATOM 968 O O . ARG A 1 122 ? -20.262 7.502 19.353 1.00 59.09 122 ARG A O 1
ATOM 975 N N . THR A 1 123 ? -20.919 9.367 18.286 1.00 59.06 123 THR A N 1
ATOM 976 C CA . THR A 1 123 ? -19.992 10.290 18.972 1.00 59.06 123 THR A CA 1
ATOM 977 C C . THR A 1 123 ? -20.110 10.235 20.497 1.00 59.06 123 THR A C 1
ATOM 979 O O . THR A 1 123 ? -19.157 10.544 21.201 1.00 59.06 123 THR A O 1
ATOM 982 N N . THR A 1 124 ? -21.270 9.825 21.014 1.00 57.50 124 THR A N 1
ATOM 983 C CA . THR A 1 124 ? -21.574 9.728 22.446 1.00 57.50 124 THR A CA 1
ATOM 984 C C . THR A 1 124 ? -20.993 8.494 23.140 1.00 57.50 124 THR A C 1
ATOM 986 O O . THR A 1 124 ? -21.160 8.379 24.348 1.00 57.50 124 THR A O 1
ATOM 989 N N . ASP A 1 125 ? -20.367 7.567 22.409 1.00 65.31 125 ASP A N 1
ATOM 990 C CA . ASP A 1 125 ? -19.922 6.265 22.937 1.00 65.31 125 ASP A CA 1
ATOM 991 C C . ASP A 1 125 ? -18.405 6.036 22.795 1.00 65.31 125 ASP A C 1
ATOM 993 O O . ASP A 1 125 ? -17.935 4.906 22.851 1.00 65.31 125 ASP A O 1
ATOM 997 N N . VAL A 1 126 ? -17.631 7.107 22.583 1.00 71.44 126 VAL A N 1
ATOM 998 C CA . VAL A 1 126 ? -16.168 7.029 22.441 1.00 71.44 126 VAL A CA 1
ATOM 999 C C . VAL A 1 126 ? -15.535 6.789 23.811 1.00 71.44 126 VAL A C 1
ATOM 1001 O O . VAL A 1 126 ? -15.572 7.659 24.684 1.00 71.44 126 VAL A O 1
ATOM 1004 N N . GLN A 1 127 ? -14.958 5.605 24.001 1.00 79.19 127 GLN A N 1
ATOM 1005 C CA . GLN A 1 127 ? -14.283 5.215 25.239 1.00 79.19 127 GLN A CA 1
ATOM 1006 C C . GLN A 1 127 ? -12.834 5.745 25.292 1.00 79.19 127 GLN A C 1
ATOM 1008 O O . GLN A 1 127 ? -12.264 6.133 24.270 1.00 79.19 127 GLN A O 1
ATOM 1013 N N . PRO A 1 128 ? -12.178 5.765 26.470 1.00 80.56 128 PRO A N 1
ATOM 1014 C CA . PRO A 1 128 ? -10.748 6.054 26.553 1.00 80.56 128 PRO A CA 1
ATOM 1015 C C . PRO A 1 128 ? -9.932 5.087 25.679 1.00 80.56 128 PRO A C 1
ATOM 1017 O O . PRO A 1 128 ? -10.069 3.872 25.805 1.00 80.56 128 PRO A O 1
ATOM 1020 N N . GLY A 1 129 ? -9.070 5.627 24.813 1.00 82.12 129 GLY A N 1
ATOM 1021 C CA . GLY A 1 129 ? -8.336 4.837 23.815 1.00 82.12 129 GLY A CA 1
ATOM 1022 C C . GLY A 1 129 ? -9.091 4.638 22.498 1.00 82.12 129 GLY A C 1
ATOM 1023 O O . GLY A 1 129 ? -8.697 3.804 21.686 1.00 82.12 129 GLY A O 1
ATOM 1024 N N . GLU A 1 130 ? -10.167 5.389 22.270 1.00 84.31 130 GLU A N 1
ATOM 1025 C CA . GLU A 1 130 ? -10.903 5.403 21.012 1.00 84.31 130 GLU A CA 1
ATOM 1026 C C . GLU A 1 130 ? -10.894 6.793 20.362 1.00 84.31 130 GLU A C 1
ATOM 1028 O O . GLU A 1 130 ? -10.874 7.822 21.036 1.00 84.31 130 GLU A O 1
ATOM 1033 N N . GLN A 1 131 ? -10.930 6.825 19.031 1.00 82.75 131 GLN A N 1
ATOM 1034 C CA . GLN A 1 131 ? -11.048 8.036 18.228 1.00 82.75 131 GLN A CA 1
ATOM 1035 C C . GLN A 1 131 ? -12.154 7.860 17.189 1.00 82.75 131 GLN A C 1
ATOM 1037 O O . GLN A 1 131 ? -12.141 6.913 16.402 1.00 82.75 131 GLN A O 1
ATOM 1042 N N . PHE A 1 132 ? -13.107 8.788 17.179 1.00 80.75 132 PHE A N 1
ATOM 1043 C CA . PHE A 1 132 ? -14.197 8.824 16.207 1.00 80.75 132 PHE A CA 1
ATOM 1044 C C . PHE A 1 132 ? -13.822 9.647 14.971 1.00 80.75 132 PHE A C 1
ATOM 1046 O O . PHE A 1 132 ? -13.245 10.727 15.092 1.00 80.75 132 PHE A O 1
ATOM 1053 N N . PHE A 1 133 ? -14.199 9.146 13.797 1.00 73.75 133 PHE A N 1
ATOM 1054 C CA . PHE A 1 133 ? -14.007 9.770 12.492 1.00 73.75 133 PHE A CA 1
ATOM 1055 C C . PHE A 1 133 ? -15.375 10.163 11.941 1.00 73.75 133 PHE A C 1
ATOM 1057 O O . PHE A 1 133 ? -16.164 9.311 11.529 1.00 73.75 133 PHE A O 1
ATOM 1064 N N . ALA A 1 134 ? -15.683 11.460 11.978 1.00 72.94 134 ALA A N 1
ATOM 1065 C CA . ALA A 1 134 ? -16.996 11.977 11.595 1.00 72.94 134 ALA A CA 1
ATOM 1066 C C . ALA A 1 134 ? -17.281 11.815 10.097 1.00 72.94 134 ALA A C 1
ATOM 1068 O O . ALA A 1 134 ? -18.436 11.697 9.700 1.00 72.94 134 ALA A O 1
ATOM 1069 N N . GLU A 1 135 ? -16.226 11.770 9.287 1.00 62.59 135 GLU A N 1
ATOM 1070 C CA . GLU A 1 135 ? -16.265 11.626 7.835 1.00 62.59 135 GLU A CA 1
ATOM 1071 C C . GLU A 1 135 ? -16.851 10.280 7.407 1.00 62.59 135 GLU A C 1
ATOM 1073 O O . GLU A 1 135 ? -17.527 10.192 6.385 1.00 62.59 135 GLU A O 1
ATOM 1078 N N . THR A 1 136 ? -16.604 9.233 8.195 1.00 67.81 136 THR A N 1
ATOM 1079 C CA . THR A 1 136 ? -17.052 7.866 7.903 1.00 67.81 136 THR A CA 1
ATOM 1080 C C . THR A 1 136 ? -18.044 7.334 8.931 1.00 67.81 136 THR A C 1
ATOM 1082 O O . THR A 1 136 ? -18.637 6.280 8.736 1.00 67.81 136 THR A O 1
ATOM 1085 N N . GLY A 1 137 ? -18.235 8.048 10.041 1.00 70.44 137 GLY A N 1
ATOM 1086 C CA . GLY A 1 137 ? -19.070 7.607 11.149 1.00 70.44 137 GLY A CA 1
ATOM 1087 C C . GLY A 1 137 ? -18.521 6.374 11.865 1.00 70.44 137 GLY A C 1
ATOM 1088 O O . GLY A 1 137 ? -19.296 5.645 12.481 1.00 70.44 137 GLY A O 1
ATOM 1089 N N . HIS A 1 138 ? -17.212 6.110 11.799 1.00 72.88 138 HIS A N 1
ATOM 1090 C 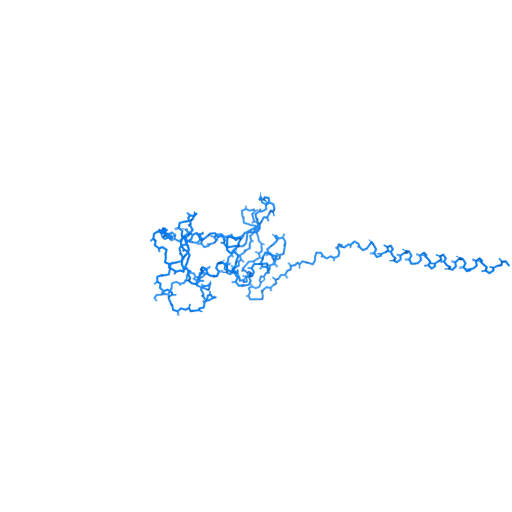CA . HIS A 1 138 ? -16.580 4.967 12.461 1.00 72.88 138 HIS A CA 1
ATOM 1091 C C . HIS A 1 138 ? -15.633 5.389 13.582 1.00 72.88 138 HIS A C 1
ATOM 1093 O O . HIS A 1 138 ? -15.089 6.489 13.594 1.00 72.88 138 HIS A O 1
ATOM 1099 N N . THR A 1 139 ? -15.425 4.476 14.527 1.00 77.25 139 THR A 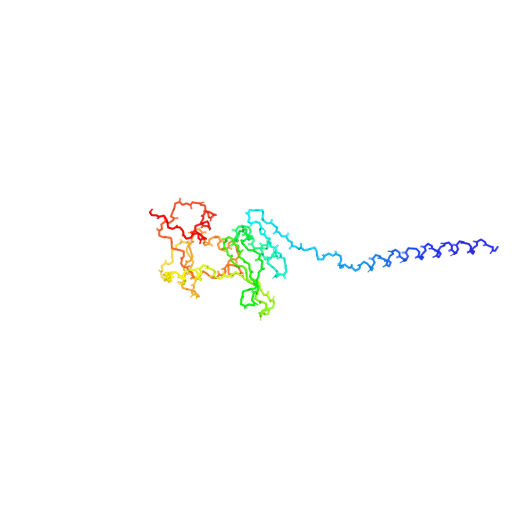N 1
ATOM 1100 C CA . THR A 1 139 ? -14.496 4.648 15.646 1.00 77.25 139 THR A CA 1
ATOM 1101 C C . THR A 1 139 ? -13.331 3.679 15.489 1.00 77.25 139 THR A C 1
ATOM 1103 O O . THR A 1 139 ? -13.543 2.496 15.204 1.00 77.25 139 THR A O 1
ATOM 1106 N N . LEU A 1 140 ? -12.112 4.171 15.699 1.00 78.50 140 LEU A N 1
ATOM 1107 C CA . LEU A 1 140 ? -10.902 3.365 15.814 1.00 78.50 140 LEU A CA 1
ATOM 1108 C C . LEU A 1 140 ? -10.493 3.284 17.283 1.00 78.50 140 LEU A C 1
ATOM 1110 O O . LEU A 1 140 ? -10.464 4.299 17.967 1.00 78.50 140 LEU A O 1
ATOM 1114 N N . ALA A 1 141 ? -10.170 2.089 17.756 1.00 81.38 141 ALA A N 1
ATOM 1115 C CA . ALA A 1 141 ? -9.836 1.823 19.149 1.00 81.38 141 ALA A CA 1
ATOM 1116 C C . ALA A 1 141 ? -8.425 1.238 19.274 1.00 81.38 141 ALA A C 1
ATOM 1118 O O . ALA A 1 141 ? -7.890 0.670 18.316 1.00 81.38 141 ALA A O 1
ATOM 1119 N N . GLU A 1 142 ? -7.822 1.340 20.456 1.00 79.69 142 GLU A N 1
ATOM 1120 C CA . GLU A 1 142 ? -6.579 0.631 20.762 1.00 79.69 142 GLU A CA 1
ATOM 1121 C C . GLU A 1 142 ? -6.728 -0.898 20.605 1.00 79.69 142 GLU A C 1
ATOM 1123 O O . GLU A 1 142 ? -7.793 -1.453 20.892 1.00 79.69 142 GLU A O 1
ATOM 1128 N N . PRO A 1 143 ? -5.673 -1.616 20.163 1.00 77.75 143 PRO A N 1
ATOM 1129 C CA . PRO A 1 143 ? -4.322 -1.128 19.836 1.00 77.75 143 PRO A CA 1
ATOM 1130 C C . PRO A 1 143 ? -4.181 -0.516 18.424 1.00 77.75 143 PRO A C 1
ATOM 1132 O O . PRO A 1 143 ? -3.108 -0.051 18.033 1.00 77.75 143 PRO A O 1
ATOM 1135 N N . PHE A 1 144 ? -5.242 -0.560 17.613 1.00 71.12 144 PHE A N 1
ATOM 1136 C CA . PHE A 1 144 ? -5.194 -0.149 16.206 1.00 71.12 144 PHE A CA 1
ATOM 1137 C C . PHE A 1 144 ? -5.081 1.357 16.042 1.00 71.12 144 PHE A C 1
ATOM 1139 O O . PHE A 1 144 ? -4.471 1.814 15.081 1.00 71.12 144 PHE A O 1
ATOM 1146 N N . LEU A 1 145 ? -5.626 2.118 16.990 1.00 77.44 145 LEU A N 1
ATOM 1147 C CA . LEU A 1 145 ? -5.492 3.566 17.020 1.00 77.44 145 LEU A CA 1
ATOM 1148 C C . LEU A 1 145 ? -4.018 3.989 17.080 1.00 77.44 145 LEU A C 1
ATOM 1150 O O . LEU A 1 145 ? -3.570 4.754 16.224 1.00 77.44 145 LEU A O 1
ATOM 1154 N N . SER A 1 146 ? -3.241 3.424 18.008 1.00 80.56 146 SER A N 1
ATOM 1155 C CA . SER A 1 146 ? -1.800 3.677 18.081 1.00 80.56 146 SER A CA 1
ATOM 1156 C C . SER A 1 146 ? -1.059 3.220 16.824 1.00 80.56 146 SER A C 1
ATOM 1158 O O . SER A 1 146 ? -0.181 3.929 16.332 1.00 80.56 146 SER A O 1
ATOM 1160 N N . TYR A 1 147 ? -1.410 2.062 16.256 1.00 76.75 147 TYR A N 1
ATOM 1161 C CA . TYR A 1 147 ? -0.798 1.613 15.001 1.00 76.75 147 TYR A CA 1
ATOM 1162 C C . TYR A 1 147 ? -1.076 2.586 13.847 1.00 76.75 147 TYR A C 1
ATOM 1164 O O . TYR A 1 147 ? -0.154 2.950 13.119 1.00 76.75 147 TYR A O 1
ATOM 1172 N N . TRP A 1 148 ? -2.323 3.033 13.701 1.00 75.06 148 TRP A N 1
ATOM 1173 C CA . TRP A 1 148 ? -2.745 3.950 12.645 1.00 75.06 148 TRP A CA 1
ATOM 1174 C C . TRP A 1 148 ? -2.016 5.293 12.734 1.00 75.06 148 TRP A C 1
ATOM 1176 O O . TRP A 1 148 ? -1.478 5.757 11.729 1.00 75.06 148 TRP A O 1
ATOM 1186 N N . HIS A 1 149 ? -1.890 5.864 13.938 1.00 77.00 149 HIS A N 1
ATOM 1187 C CA . HIS A 1 149 ? -1.101 7.084 14.164 1.00 77.00 149 HIS A CA 1
ATOM 1188 C C . HIS A 1 149 ? 0.373 6.912 13.779 1.00 77.00 149 HIS A C 1
ATOM 1190 O O . HIS A 1 149 ? 0.961 7.800 13.165 1.00 77.00 149 HIS A O 1
ATOM 1196 N N . ASN A 1 150 ? 0.963 5.755 14.083 1.00 77.50 150 ASN A N 1
ATOM 1197 C CA . ASN A 1 150 ? 2.394 5.513 13.881 1.00 77.50 150 ASN A CA 1
ATOM 1198 C C . ASN A 1 150 ? 2.778 5.086 12.453 1.00 77.50 150 ASN A C 1
ATOM 1200 O O . ASN A 1 150 ? 3.958 5.118 12.116 1.00 77.50 150 ASN A O 1
ATOM 1204 N N . ASN A 1 151 ? 1.818 4.686 11.612 1.00 63.94 151 ASN A N 1
ATOM 1205 C CA . ASN A 1 151 ? 2.078 4.129 10.273 1.00 63.94 151 ASN A CA 1
ATOM 1206 C C . ASN A 1 151 ? 1.467 4.971 9.141 1.00 63.94 151 ASN A C 1
ATOM 1208 O O . ASN A 1 151 ? 1.109 4.460 8.081 1.00 63.94 151 ASN A O 1
ATOM 1212 N N . GLY A 1 152 ? 1.379 6.285 9.358 1.00 62.53 152 GLY A N 1
ATOM 1213 C CA . GLY A 1 152 ? 1.031 7.250 8.315 1.00 62.53 152 GLY A CA 1
ATOM 1214 C C . GLY A 1 152 ? -0.439 7.657 8.257 1.00 62.53 152 GLY A C 1
ATOM 1215 O O . GLY A 1 152 ? -0.816 8.351 7.317 1.00 62.53 152 GLY A O 1
ATOM 1216 N N . ALA A 1 153 ? -1.253 7.283 9.252 1.00 66.12 153 ALA A N 1
ATOM 1217 C CA . ALA A 1 153 ? -2.575 7.850 9.529 1.00 66.12 153 ALA A CA 1
ATOM 1218 C C . ALA A 1 153 ? -3.417 8.112 8.259 1.00 66.12 153 ALA A C 1
ATOM 1220 O O . ALA A 1 153 ? -3.561 7.239 7.403 1.00 66.12 153 ALA A O 1
ATOM 1221 N N . LEU A 1 154 ? -3.948 9.328 8.103 1.00 55.72 154 LEU A N 1
ATOM 1222 C CA . LEU A 1 154 ? -4.754 9.732 6.948 1.00 55.72 154 LEU A CA 1
ATOM 1223 C C . LEU A 1 154 ? -3.997 9.691 5.617 1.00 55.72 154 LEU A C 1
ATOM 1225 O O . LEU A 1 154 ? -4.613 9.436 4.588 1.00 55.72 154 LEU A O 1
ATOM 1229 N N . THR A 1 155 ? -2.693 9.971 5.617 1.00 45.31 155 THR A N 1
ATOM 1230 C CA . THR A 1 155 ? -1.915 10.121 4.378 1.00 45.31 155 THR A CA 1
ATOM 1231 C C . THR A 1 155 ? -1.584 8.784 3.726 1.00 45.31 155 THR A C 1
ATOM 1233 O O . THR A 1 155 ? -1.438 8.728 2.510 1.00 45.31 155 THR A O 1
ATOM 1236 N N . THR A 1 156 ? -1.493 7.719 4.523 1.00 51.94 156 THR A N 1
ATOM 1237 C CA . THR A 1 156 ? -1.121 6.378 4.052 1.00 51.94 156 THR A CA 1
ATOM 1238 C C . THR A 1 156 ? -2.286 5.404 4.139 1.00 51.94 156 THR A C 1
ATOM 1240 O O . THR A 1 156 ? -2.548 4.693 3.180 1.00 51.94 156 THR A O 1
ATOM 1243 N N . LEU A 1 157 ? -2.999 5.374 5.268 1.00 61.69 157 LEU A N 1
ATOM 1244 C CA . LEU A 1 157 ? -4.073 4.409 5.538 1.00 61.69 157 LEU A CA 1
ATOM 1245 C C . LEU A 1 157 ? -5.473 4.995 5.296 1.00 61.69 157 LEU A C 1
ATOM 1247 O O . LEU A 1 157 ? -6.441 4.247 5.172 1.00 61.69 157 LEU A O 1
ATOM 1251 N N . GLY A 1 158 ? -5.590 6.324 5.230 1.00 56.00 158 GLY A N 1
ATOM 1252 C CA . GLY A 1 158 ? -6.870 7.017 5.101 1.00 56.00 158 GLY A CA 1
ATOM 1253 C C . GLY A 1 158 ? -7.711 6.979 6.380 1.00 56.00 158 GLY A C 1
ATOM 1254 O O . GLY A 1 158 ? -7.283 6.510 7.438 1.00 56.00 158 GLY A O 1
ATOM 1255 N N . VAL A 1 159 ? -8.931 7.512 6.289 1.00 49.97 159 VAL A N 1
ATOM 1256 C CA . VAL A 1 159 ? -9.942 7.362 7.346 1.00 49.97 159 VAL A CA 1
ATOM 1257 C C . VAL A 1 159 ? -10.453 5.916 7.388 1.00 49.97 159 VAL A C 1
ATOM 1259 O O . VAL A 1 159 ? -10.614 5.287 6.335 1.00 49.97 159 VAL A O 1
ATOM 1262 N N . PRO A 1 160 ? -10.754 5.361 8.573 1.00 51.22 160 PRO A N 1
ATOM 1263 C CA . PRO A 1 160 ? -11.364 4.043 8.668 1.00 51.22 160 PRO A CA 1
ATOM 1264 C C . PRO A 1 160 ? -12.768 4.074 8.060 1.00 51.22 160 PRO A C 1
ATOM 1266 O O . PRO A 1 160 ? -13.628 4.825 8.507 1.00 51.22 160 PRO A O 1
ATOM 1269 N N . HIS A 1 161 ? -13.018 3.233 7.060 1.00 53.47 161 HIS A N 1
ATOM 1270 C CA . HIS A 1 161 ? -14.338 3.072 6.433 1.00 53.47 161 HIS A CA 1
ATOM 1271 C C . HIS A 1 161 ? -15.162 1.937 7.072 1.00 53.47 161 HIS A C 1
ATOM 1273 O O . HIS A 1 161 ? -16.213 1.578 6.554 1.00 53.47 161 HIS A O 1
ATOM 1279 N N . GLN A 1 162 ? -14.659 1.329 8.155 1.00 42.72 162 GLN A N 1
ATOM 1280 C CA . GLN A 1 162 ? -15.288 0.229 8.890 1.00 42.72 162 GLN A CA 1
ATOM 1281 C C . GLN A 1 162 ? -14.966 0.360 10.389 1.00 42.72 162 GLN A C 1
ATOM 1283 O O . GLN A 1 162 ? -13.908 0.865 10.767 1.00 42.72 162 GLN A O 1
ATOM 1288 N N . ARG A 1 163 ? -15.866 -0.112 11.262 1.00 35.78 163 ARG A N 1
ATOM 1289 C CA . ARG A 1 163 ? -15.633 -0.213 12.714 1.00 35.78 163 ARG A CA 1
ATOM 1290 C C . ARG A 1 163 ? -14.668 -1.366 13.004 1.00 35.78 163 ARG A C 1
ATOM 1292 O O . ARG A 1 163 ? -14.954 -2.498 12.622 1.00 35.78 163 ARG A O 1
ATOM 1299 N N . ALA A 1 164 ? -13.610 -1.124 13.781 1.00 44.81 164 ALA A N 1
ATOM 1300 C CA . ALA A 1 164 ? -12.871 -2.205 14.435 1.00 44.81 164 ALA A CA 1
ATOM 1301 C C . ALA A 1 164 ? -13.794 -2.844 15.492 1.00 44.81 164 ALA A C 1
ATOM 1303 O O . ALA A 1 164 ? -13.975 -2.315 16.587 1.00 44.81 164 ALA A O 1
ATOM 1304 N N . ALA A 1 165 ? -14.482 -3.933 15.142 1.00 40.84 165 ALA A N 1
ATOM 1305 C CA . ALA A 1 165 ? -15.421 -4.605 16.035 1.00 40.84 165 ALA A CA 1
ATOM 1306 C C . ALA A 1 165 ? -14.668 -5.357 17.149 1.00 40.84 165 ALA A C 1
ATOM 1308 O O . ALA A 1 165 ? -14.447 -6.562 17.083 1.00 40.84 165 ALA A O 1
ATOM 1309 N N . LEU A 1 166 ? -14.278 -4.643 18.206 1.00 42.97 166 LEU A N 1
ATOM 1310 C CA . LEU A 1 166 ? -13.668 -5.206 19.415 1.00 42.97 166 LEU A CA 1
ATOM 1311 C C . LEU A 1 166 ? -14.722 -5.797 20.364 1.00 42.97 166 LEU A C 1
ATOM 1313 O O . LEU A 1 166 ? -14.849 -5.387 21.514 1.00 42.97 166 LEU A O 1
ATOM 1317 N N . GLY A 1 167 ? -15.500 -6.765 19.880 1.00 33.03 167 GLY A N 1
ATOM 1318 C CA . GLY A 1 167 ? -16.351 -7.575 20.757 1.00 33.03 167 GLY A CA 1
ATOM 1319 C C . GLY A 1 167 ? -15.562 -8.660 21.492 1.00 33.03 167 GLY A C 1
ATOM 1320 O O . GLY A 1 167 ? -15.801 -8.905 22.671 1.00 33.03 167 GLY A O 1
ATOM 1321 N N . GLU A 1 168 ? -14.583 -9.281 20.824 1.00 41.88 168 GLU A N 1
ATOM 1322 C CA . GLU A 1 168 ? -14.107 -10.603 21.267 1.00 41.88 168 GLU A CA 1
ATOM 1323 C C . GLU A 1 168 ? -12.582 -10.807 21.245 1.00 41.88 168 GLU A C 1
ATOM 1325 O O . GLU A 1 168 ? -12.066 -11.749 21.844 1.00 41.88 168 GLU A O 1
ATOM 1330 N N . TYR A 1 169 ? -11.807 -9.891 20.656 1.00 41.09 169 TYR A N 1
ATOM 1331 C CA . TYR A 1 169 ? -10.355 -10.061 20.491 1.00 41.09 169 TYR A CA 1
ATOM 1332 C C . TYR A 1 169 ? -9.526 -9.427 21.625 1.00 41.09 169 TYR A C 1
ATOM 1334 O O . TYR A 1 169 ? -8.492 -8.805 21.406 1.00 41.09 169 TYR A O 1
ATOM 1342 N N . ARG A 1 170 ? -9.971 -9.577 22.878 1.00 43.53 170 ARG A N 1
ATOM 1343 C CA . ARG A 1 170 ? -9.313 -9.003 24.074 1.00 43.53 170 ARG A CA 1
ATOM 1344 C C . ARG A 1 170 ? -8.042 -9.758 24.514 1.00 43.53 170 ARG A C 1
ATOM 1346 O O . ARG A 1 170 ? -7.408 -9.360 25.483 1.00 43.53 170 ARG A O 1
ATOM 1353 N N . ARG A 1 171 ? -7.652 -10.861 23.857 1.00 43.03 171 ARG A N 1
ATOM 1354 C CA . ARG A 1 171 ? -6.642 -11.794 24.409 1.00 43.03 171 ARG A CA 1
ATOM 1355 C C . ARG A 1 171 ? -5.369 -12.057 23.601 1.00 43.03 171 ARG A C 1
ATOM 1357 O O . ARG A 1 171 ? -4.566 -12.862 24.064 1.00 43.03 171 ARG A O 1
ATOM 1364 N N . ARG A 1 172 ? -5.122 -11.413 22.456 1.00 43.88 172 ARG A N 1
ATOM 1365 C CA . ARG A 1 172 ? -3.887 -11.671 21.687 1.00 43.88 172 ARG A CA 1
ATOM 1366 C C . ARG A 1 172 ? -3.106 -10.382 21.428 1.00 43.88 172 ARG A C 1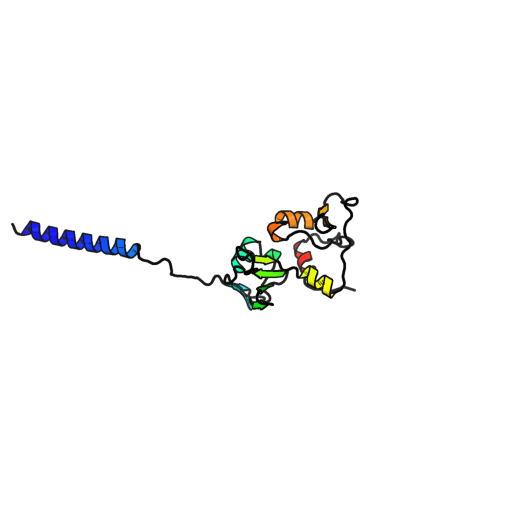
ATOM 1368 O O . ARG A 1 172 ? -3.497 -9.558 20.615 1.00 43.88 172 ARG A O 1
ATOM 1375 N N . SER A 1 173 ? -2.005 -10.228 22.157 1.00 45.91 173 SER A N 1
ATOM 1376 C CA . SER A 1 173 ? -1.095 -9.076 22.206 1.00 45.91 173 SER A CA 1
ATOM 1377 C C . SER A 1 173 ? -0.093 -9.009 21.042 1.00 45.91 173 SER A C 1
ATOM 1379 O O . SER A 1 173 ? 1.014 -8.511 21.215 1.00 45.91 173 SER A O 1
ATOM 1381 N N . ASP A 1 174 ? -0.461 -9.509 19.860 1.00 49.25 174 ASP A N 1
ATOM 1382 C CA . ASP A 1 174 ? 0.379 -9.438 18.659 1.00 49.25 174 ASP A CA 1
ATOM 1383 C C . ASP A 1 174 ? -0.370 -8.706 17.527 1.00 49.25 174 ASP A C 1
ATOM 1385 O O . ASP A 1 174 ? -1.239 -9.303 16.885 1.00 49.25 174 ASP A O 1
ATOM 1389 N N . PRO A 1 175 ? -0.045 -7.425 17.261 1.00 45.94 175 PRO A N 1
ATOM 1390 C CA . PRO A 1 175 ? -0.639 -6.649 16.171 1.00 45.94 175 PRO A CA 1
ATOM 1391 C C . PRO A 1 175 ? -0.387 -7.261 14.784 1.00 45.94 175 PRO A C 1
ATOM 1393 O O . PRO A 1 175 ? -1.235 -7.150 13.901 1.00 45.94 175 PRO A O 1
ATOM 1396 N N . SER A 1 176 ? 0.736 -7.969 14.596 1.00 42.59 176 SER A N 1
ATOM 1397 C CA . SER A 1 176 ? 1.085 -8.622 13.325 1.00 42.59 176 SER A CA 1
ATOM 1398 C C . SER A 1 176 ? 0.297 -9.914 13.085 1.00 42.59 176 SER A C 1
ATOM 1400 O O . SER A 1 176 ? 0.081 -10.325 11.946 1.00 42.59 176 SER A O 1
ATOM 1402 N N . ALA A 1 177 ? -0.216 -10.537 14.151 1.00 37.53 177 ALA A N 1
ATOM 1403 C CA . ALA A 1 177 ? -1.138 -11.662 14.042 1.00 37.53 177 ALA A CA 1
ATOM 1404 C C . ALA A 1 177 ? -2.538 -11.250 13.586 1.00 37.53 177 ALA A C 1
ATOM 1406 O O . ALA A 1 177 ? -3.272 -12.104 13.103 1.00 37.53 177 ALA A O 1
ATOM 1407 N N . VAL A 1 178 ? -2.910 -9.975 13.723 1.00 42.12 178 VAL A N 1
ATOM 1408 C CA . VAL A 1 178 ? -4.227 -9.507 13.292 1.00 42.12 178 VAL A CA 1
ATOM 1409 C C . VAL A 1 178 ? -4.274 -9.331 11.776 1.00 42.12 178 VAL A C 1
ATOM 1411 O O . VAL A 1 178 ? -5.232 -9.784 11.169 1.00 42.12 178 VAL A O 1
ATOM 1414 N N . LEU A 1 179 ? -3.230 -8.811 11.124 1.00 38.50 179 LEU A N 1
ATOM 1415 C CA . LEU A 1 179 ? -3.213 -8.716 9.652 1.00 38.50 179 LEU A CA 1
ATOM 1416 C C . LEU A 1 179 ? -3.355 -10.091 8.961 1.00 38.50 179 LEU A C 1
ATOM 1418 O O . LEU A 1 179 ? -3.962 -10.186 7.896 1.00 38.50 179 LEU A O 1
ATOM 1422 N N . ARG A 1 180 ? -2.918 -11.177 9.620 1.00 35.53 180 ARG A N 1
ATOM 1423 C CA . ARG A 1 180 ? -3.090 -12.564 9.145 1.00 35.53 180 ARG A CA 1
ATOM 1424 C C . ARG A 1 180 ? -4.549 -13.042 9.099 1.00 35.53 180 ARG A C 1
ATOM 1426 O O . ARG A 1 180 ? -4.864 -13.899 8.282 1.00 35.53 180 ARG A O 1
ATOM 1433 N N . THR A 1 181 ? -5.438 -12.514 9.942 1.00 33.19 181 THR A N 1
ATOM 1434 C CA . THR A 1 181 ? -6.858 -12.920 9.985 1.00 33.19 181 THR A CA 1
ATOM 1435 C C . THR A 1 181 ? -7.765 -12.058 9.111 1.00 33.19 181 THR A C 1
ATOM 1437 O O . THR A 1 181 ? -8.878 -12.470 8.813 1.00 33.19 181 THR A O 1
ATOM 1440 N N . TRP A 1 182 ? -7.311 -10.875 8.692 1.00 35.28 182 TRP A N 1
ATOM 1441 C CA . TRP A 1 182 ? -8.110 -9.969 7.858 1.00 35.28 182 TRP A CA 1
ATOM 1442 C C . TRP A 1 182 ? -7.999 -10.274 6.356 1.00 35.28 182 TRP A C 1
ATOM 1444 O O . TRP A 1 182 ? -8.907 -9.926 5.608 1.00 35.28 182 TRP A O 1
ATOM 1454 N N . ALA A 1 183 ? -6.937 -10.961 5.919 1.00 30.05 183 ALA A N 1
ATOM 1455 C CA . ALA A 1 183 ? -6.739 -11.344 4.516 1.00 30.05 183 ALA A CA 1
ATOM 1456 C C . ALA A 1 183 ? -7.349 -12.709 4.140 1.00 30.05 183 ALA A C 1
ATOM 1458 O O . ALA A 1 183 ? -7.665 -12.946 2.977 1.00 30.05 183 ALA A O 1
ATOM 1459 N N . CYS A 1 184 ? -7.560 -13.600 5.111 1.00 24.89 184 CYS A N 1
ATOM 1460 C CA . CYS A 1 184 ? -8.178 -14.903 4.884 1.00 24.89 184 CYS A CA 1
ATOM 1461 C C . CYS A 1 184 ? -9.507 -14.965 5.634 1.00 24.89 184 CYS A C 1
ATOM 1463 O O . CYS A 1 184 ? -9.521 -15.090 6.857 1.00 24.89 184 CYS A O 1
ATOM 1465 N N . GLY A 1 185 ? -10.618 -14.907 4.897 1.00 30.05 185 GLY A N 1
ATOM 1466 C CA . GLY A 1 185 ? -11.959 -15.187 5.406 1.00 30.05 185 GLY A CA 1
ATOM 1467 C C . GLY A 1 185 ? -12.098 -16.639 5.865 1.00 30.05 185 GLY A C 1
ATOM 1468 O O . GLY A 1 185 ? -12.709 -17.455 5.184 1.00 30.05 185 GLY A O 1
ATOM 1469 N N . ALA A 1 186 ? -11.517 -16.969 7.014 1.00 26.52 186 ALA A N 1
ATOM 1470 C CA . ALA A 1 186 ? -11.689 -18.247 7.678 1.00 26.52 186 ALA A CA 1
ATOM 1471 C C . ALA A 1 186 ? -12.409 -18.014 9.007 1.00 26.52 186 ALA A C 1
ATOM 1473 O O . ALA A 1 186 ? -11.816 -17.581 9.994 1.00 26.52 186 ALA A O 1
ATOM 1474 N N . SER A 1 187 ? -13.707 -18.310 8.994 1.00 26.42 187 SER A N 1
ATOM 1475 C CA . SER A 1 187 ? -14.485 -18.605 10.194 1.00 26.42 187 SER A CA 1
ATOM 1476 C C . SER A 1 187 ? -13.885 -19.838 10.875 1.00 26.42 187 SER A C 1
ATOM 1478 O O . SER A 1 187 ? -13.760 -20.866 10.207 1.00 26.42 187 SER A O 1
ATOM 1480 N N . PRO A 1 188 ? -13.512 -19.796 12.163 1.00 31.81 188 PRO A N 1
ATOM 1481 C CA . PRO A 1 188 ? -13.481 -20.994 12.979 1.00 31.81 188 PRO A CA 1
ATOM 1482 C C . PRO A 1 188 ? -14.871 -21.200 13.595 1.00 31.81 188 PRO A C 1
ATOM 1484 O O . PRO A 1 188 ? -15.430 -20.268 14.173 1.00 31.81 188 PRO A O 1
ATOM 1487 N N . ASP A 1 189 ? -15.411 -22.405 13.420 1.00 33.34 189 ASP A N 1
ATOM 1488 C CA . ASP A 1 189 ? -16.560 -22.918 14.179 1.00 33.34 189 ASP A CA 1
ATOM 1489 C C . ASP A 1 189 ? -16.353 -22.815 15.704 1.00 33.34 189 ASP A C 1
ATOM 1491 O O . ASP A 1 189 ? -15.186 -22.922 16.164 1.00 33.34 189 ASP A O 1
#

pLDDT: mean 71.0, std 19.91, range [24.89, 97.88]

Sequence (189 aa):
MKERSAARRLQVGILVLIAGTLLGWWIIPHYLGAQADVHYHQETGHYITNDFGFLAYWRQHNGEQSLGAPVTGAFLENGMPVQYFQYGRLEAHTKLEGAPIMLGRVGAEYAEALWVQFAHGRTTDVQPGEQFFAETGHTLAEPFLSYWHNNGALTTLGVPHQRAALGEYRRRSDPSAVLRTWACGASPD

Radius of gyration: 28.09 Å; chains: 1; bounding box: 91×52×58 Å

Secondary structure (DSSP, 8-state):
--HHHHHHHHHHHHHHHHHHHHHHTTT--S-S-----EEEETTTTEEEESTTSHHHHHHHTTHHHHT-SBSS--EEETTEEEEEETTEEEEE-TTSTT--EEE--HHHHHHHHTT--PPPPPGGG--TTEEEETTTTEEEETTHHHHHHHTTHHHHT-S-SS---TTS-TT---HHHHHHHHSS-----